Protein 7OHI (pdb70)

Nearest PDB structures (foldseek):
  7ohi-assembly1_A  TM=1.004E+00  e=4.192E-51  Mus musculus
  2vj0-assembly1_A  TM=9.657E-01  e=7.393E-45  Mus musculus
  1ky7-assembly1_A  TM=9.571E-01  e=2.622E-43  Mus musculus
  3mnm-assembly3_C  TM=8.594E-01  e=1.254E-06  Saccharomyces cerevisiae
  5cn1-assembly4_D  TM=7.741E-01  e=4.120E-06  Saccharomyces cerevisiae S288C

B-factor: mean 33.38, std 14.72, range [15.17, 141.23]

Structure (mmCIF, N/CA/C/O backbone):
data_7OHI
#
_entry.id   7OHI
#
_cell.length_a   61.168
_cell.length_b   145.487
_cell.length_c   88.808
_cell.angle_alpha   90.000
_cell.angle_beta   90.000
_cell.angle_gamma   90.000
#
_symmetry.space_group_name_H-M   'C 2 2 21'
#
loop_
_entity.id
_entity.type
_entity.pdbx_description
1 polymer 'AP-2 complex subunit alpha-2'
2 polymer 'F-BAR domain only protein 1'
3 non-polymer 'SULFATE ION'
4 non-polymer '2-(N-MORPHOLINO)-ETHANESULFONIC ACID'
5 water water
#
loop_
_atom_site.group_PDB
_atom_site.id
_atom_site.type_symbol
_atom_site.label_atom_id
_atom_site.label_alt_id
_atom_site.label_comp_id
_atom_site.label_asym_id
_atom_site.label_entity_id
_atom_site.label_seq_id
_atom_site.pdbx_PDB_ins_code
_atom_site.Cartn_x
_atom_site.Cartn_y
_atom_site.Cartn_z
_atom_site.occupancy
_atom_site.B_iso_or_equiv
_atom_site.auth_seq_id
_atom_site.auth_comp_id
_atom_site.auth_asym_id
_atom_site.auth_atom_id
_atom_site.pdbx_PDB_model_num
ATOM 1 N N . GLY A 1 1 ? -8.60013 5.39669 9.85817 1.000 57.41601 689 GLY A N 1
ATOM 2 C CA . GLY A 1 1 ? -8.88891 4.68156 8.63425 1.000 48.90505 689 GLY A CA 1
ATOM 3 C C . GLY A 1 1 ? -10.36814 4.42633 8.42674 1.000 50.24634 689 GLY A C 1
ATOM 4 O O . GLY A 1 1 ? -10.78122 3.28645 8.23034 1.000 44.42649 689 GLY A O 1
ATOM 7 N N . SER A 1 2 ? -11.17687 5.48641 8.49521 1.000 38.67711 690 SER A N 1
ATOM 8 C CA . SER A 1 2 ? -12.57565 5.40170 8.08682 1.000 38.69478 690 SER A CA 1
ATOM 9 C C . SER A 1 2 ? -12.59691 5.00586 6.61488 1.000 34.84558 690 SER A C 1
ATOM 10 O O . SER A 1 2 ? -11.55143 5.05218 5.95349 1.000 32.51587 690 SER A O 1
ATOM 18 N N . PRO A 1 3 ? -13.74146 4.59763 6.07008 1.000 28.34452 691 PRO A N 1
ATOM 19 C CA . PRO A 1 3 ? -13.75491 4.06719 4.69759 1.000 27.12974 691 PRO A CA 1
ATOM 20 C C . PRO A 1 3 ? -13.14129 5.03959 3.69826 1.000 28.75899 691 PRO A C 1
ATOM 21 O O . PRO A 1 3 ? -13.44836 6.23286 3.69752 1.000 27.98267 691 PRO A O 1
ATOM 32 N N . GLY A 1 4 ? -12.27512 4.51246 2.83200 1.000 27.65440 692 GLY A N 1
ATOM 33 C CA . GLY A 1 4 ? -11.56925 5.32225 1.86235 1.000 25.66487 692 GLY A CA 1
ATOM 34 C C . GLY A 1 4 ? -10.20919 5.80980 2.30200 1.000 25.33146 692 GLY A C 1
ATOM 35 O O . GLY A 1 4 ? -9.50513 6.42988 1.49289 1.000 23.50884 692 GLY A O 1
ATOM 39 N N . ILE A 1 5 ? -9.82365 5.55373 3.54941 1.000 23.72892 693 ILE A N 1
ATOM 40 C CA . ILE A 1 5 ? -8.52510 5.91615 4.09458 1.000 23.16254 693 ILE A CA 1
ATOM 41 C C . ILE A 1 5 ? -7.84027 4.64419 4.57517 1.000 24.33863 693 ILE A C 1
ATOM 42 O O . ILE A 1 5 ? -8.44950 3.83879 5.29515 1.000 26.55687 693 ILE A O 1
ATOM 58 N N . LEU A 1 6 ? -6.58134 4.46234 4.18122 1.000 21.41975 694 LEU A N 1
ATOM 59 C CA . LEU A 1 6 ? -5.76828 3.35230 4.65117 1.000 21.15145 694 LEU A CA 1
ATOM 60 C C . LEU A 1 6 ? -4.39427 3.86154 5.05871 1.000 21.73173 694 LEU A C 1
ATOM 61 O O . LEU A 1 6 ? -3.92624 4.89026 4.56341 1.000 22.30028 694 LEU A O 1
ATOM 77 N N . ALA A 1 7 ? -3.75215 3.13795 5.94638 1.000 19.85591 695 ALA A N 1
ATOM 78 C CA . ALA A 1 7 ? -2.34356 3.35707 6.21452 1.000 21.87109 695 ALA A CA 1
ATOM 79 C C . ALA A 1 7 ? -1.51220 2.55683 5.23159 1.000 23.54402 695 ALA A C 1
ATOM 80 O O . ALA A 1 7 ? -2.00061 1.57715 4.64683 1.000 22.05662 695 ALA A O 1
ATOM 87 N N . PRO A 1 8 ? -0.24802 2.93531 5.02811 1.000 22.58143 696 PRO A N 1
ATOM 88 C CA . PRO A 1 8 ? 0.65377 2.08090 4.24843 1.000 21.22333 696 PRO A CA 1
ATOM 89 C C . PRO A 1 8 ? 0.65738 0.67137 4.82184 1.000 21.81350 696 PRO A C 1
ATOM 90 O O . PRO A 1 8 ? 0.52225 0.47485 6.03339 1.000 21.92991 696 PRO A O 1
ATOM 101 N N . LEU A 1 9 ? 0.80795 -0.31373 3.93988 1.000 24.31874 697 LEU A N 1
ATOM 102 C CA . LEU A 1 9 ? 0.74987 -1.69681 4.39369 1.000 24.85317 697 LEU A CA 1
ATOM 103 C C . LEU A 1 9 ? 1.89748 -2.00392 5.34589 1.000 24.18636 697 LEU A C 1
ATOM 104 O O . LEU A 1 9 ? 3.05266 -1.64586 5.09672 1.000 28.23947 697 LEU A O 1
ATOM 120 N N . ALA A 1 10 ? 1.58293 -2.71045 6.42259 1.000 24.33425 698 ALA A N 1
ATOM 121 C CA . ALA A 1 10 ? 2.61687 -3.14861 7.34312 1.000 27.72029 698 ALA A CA 1
ATOM 122 C C . ALA A 1 10 ? 3.53404 -4.14957 6.64728 1.000 28.99276 698 ALA A C 1
ATOM 123 O O . ALA A 1 10 ? 3.10036 -4.86962 5.74798 1.000 27.80040 698 ALA A O 1
ATOM 130 N N . PRO A 1 11 ? 4.81028 -4.20637 7.03607 1.000 29.82036 699 PRO A N 1
ATOM 131 C CA . PRO A 1 11 ? 5.67345 -5.28572 6.53369 1.000 34.96093 699 PRO A CA 1
ATOM 132 C C . PRO A 1 11 ? 5.09864 -6.64259 6.91858 1.000 31.12146 699 PRO A C 1
ATOM 133 O O . PRO A 1 11 ? 4.42731 -6.79248 7.94253 1.000 30.31901 699 PRO A O 1
ATOM 144 N N . GLY A 1 12 ? 5.36685 -7.63364 6.07978 1.000 33.24672 700 GLY A N 1
ATOM 145 C CA . GLY A 1 12 ? 4.83895 -8.96299 6.31062 1.000 33.51754 700 GLY A CA 1
ATOM 146 C C . GLY A 1 12 ? 5.12646 -9.50183 7.69629 1.000 40.04005 700 GLY A C 1
ATOM 147 O O . GLY A 1 12 ? 6.27288 -9.47526 8.15253 1.000 40.26231 700 GLY A O 1
ATOM 151 N N . SER A 1 13 ? 4.08629 -9.97103 8.38129 1.00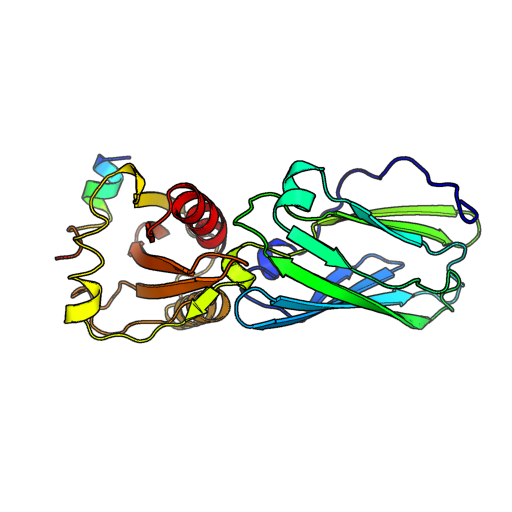0 33.68806 701 SER A N 1
ATOM 152 C CA . SER A 1 13 ? 4.24694 -10.69083 9.63356 1.000 43.32314 701 SER A CA 1
ATOM 153 C C . SER A 1 13 ? 4.55260 -12.15860 9.35394 1.000 35.91485 701 SER A C 1
ATOM 154 O O . SER A 1 13 ? 4.24233 -12.68416 8.28772 1.000 35.08480 701 SER A O 1
ATOM 162 N N . GLU A 1 14 ? 5.17608 -12.82260 10.32704 1.000 38.67664 702 GLU A N 1
ATOM 163 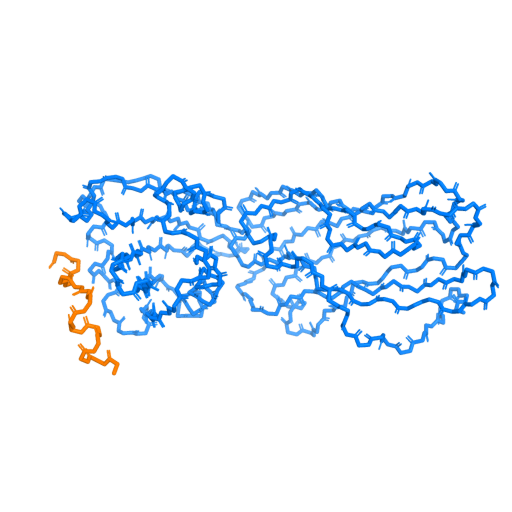C CA . GLU A 1 14 ? 5.38022 -14.26607 10.21661 1.000 47.12216 702 GLU A CA 1
ATOM 164 C C . GLU A 1 14 ? 4.02080 -14.95824 10.27581 1.000 39.70869 702 GLU A C 1
ATOM 165 O O . GLU A 1 14 ? 3.17602 -14.62392 11.11215 1.000 37.41379 702 GLU A O 1
ATOM 177 N N . ASP A 1 15 ? 3.80689 -15.92192 9.38323 1.000 37.84746 703 ASP A N 1
ATOM 178 C CA . ASP A 1 15 ? 2.53585 -16.62328 9.29241 1.000 35.79836 703 ASP A CA 1
ATOM 179 C C . ASP A 1 15 ? 2.79966 -18.06573 8.88675 1.000 39.64954 703 ASP A C 1
ATOM 180 O O . ASP A 1 15 ? 3.94498 -18.50561 8.76479 1.000 36.14696 703 ASP A O 1
ATOM 189 N N . ASN A 1 16 ? 1.71669 -18.80562 8.67783 1.000 32.60767 704 ASN A N 1
ATOM 190 C CA . ASN A 1 16 ? 1.78211 -20.23234 8.39088 1.000 27.20857 704 ASN A CA 1
ATOM 191 C C . ASN A 1 16 ? 1.60307 -20.54480 6.90721 1.000 26.45851 704 ASN A C 1
ATOM 192 O O . ASN A 1 16 ? 1.09451 -21.61167 6.55654 1.000 24.96337 704 ASN A O 1
ATOM 203 N N . PHE A 1 17 ? 2.04921 -19.64292 6.02724 1.000 28.87331 705 PHE A N 1
ATOM 204 C CA . PHE A 1 17 ? 1.84990 -19.82070 4.58954 1.000 24.36184 705 PHE A CA 1
ATOM 205 C C . PHE A 1 17 ? 2.28499 -21.19660 4.10443 1.000 24.86176 705 PHE A C 1
ATOM 206 O O . PHE A 1 17 ? 1.52953 -21.87860 3.40431 1.000 22.36814 705 PHE A O 1
ATOM 223 N N . ALA A 1 18 ? 3.51717 -21.61027 4.43735 1.000 26.37079 706 ALA A N 1
ATOM 224 C CA . ALA A 1 18 ? 4.04799 -22.86675 3.90901 1.000 30.19528 706 ALA A CA 1
ATOM 225 C C . ALA A 1 18 ? 3.24669 -24.06696 4.39064 1.000 24.38934 706 ALA A C 1
ATOM 226 O O . ALA A 1 18 ? 3.19203 -25.09872 3.70551 1.000 27.39571 706 ALA A O 1
ATOM 233 N N . ARG A 1 19 ? 2.61581 -23.96033 5.55950 1.000 24.03689 707 ARG A N 1
ATOM 234 C CA . ARG A 1 19 ? 1.79535 -25.06053 6.03910 1.000 24.39819 707 ARG A CA 1
ATOM 235 C C . ARG A 1 19 ? 0.53706 -25.26169 5.21996 1.000 23.69474 707 ARG A C 1
ATOM 236 O O . ARG A 1 19 ? -0.08171 -26.32638 5.32547 1.000 28.45626 707 ARG A O 1
ATOM 257 N N . PHE A 1 20 ? 0.15930 -24.28340 4.39691 1.000 18.36155 708 PHE A N 1
ATOM 258 C CA . PHE A 1 20 ? -1.07315 -24.32006 3.62596 1.000 18.30392 708 PHE A CA 1
ATOM 259 C C . PHE A 1 20 ? -0.83076 -24.60991 2.15340 1.000 22.70869 708 PHE A C 1
ATOM 260 O O . PHE A 1 20 ? -1.73373 -24.41054 1.33392 1.000 25.86301 708 PHE A O 1
ATOM 277 N N . VAL A 1 21 ? 0.36812 -25.06009 1.79685 1.000 19.05445 709 VAL A N 1
ATOM 278 C CA . VAL A 1 21 ? 0.61964 -25.47017 0.42280 1.000 19.91605 709 VAL A CA 1
ATOM 279 C C . VAL A 1 21 ? -0.00445 -26.82969 0.15596 1.000 20.43241 709 VAL A C 1
ATOM 280 O O . VAL A 1 21 ? -0.58104 -27.05072 -0.91051 1.000 20.69568 709 VAL A O 1
ATOM 293 N N . CYS A 1 22 ? 0.05174 -27.73733 1.13102 1.000 21.17133 710 CYS A N 1
ATOM 294 C CA . CYS A 1 22 ? -0.45933 -29.09596 0.97612 1.000 19.81623 710 CYS A CA 1
ATOM 295 C C . CYS A 1 22 ? -1.67460 -29.36019 1.85295 1.000 22.37097 710 CYS A C 1
ATOM 296 O O . CYS A 1 22 ? -2.11305 -30.51786 1.95532 1.000 23.46299 710 CYS A O 1
ATOM 304 N N . LYS A 1 23 ? -2.23488 -28.31528 2.46540 1.000 19.56434 711 LYS A N 1
ATOM 305 C CA . LYS A 1 23 ? -3.43167 -28.38436 3.28934 1.000 24.04313 711 LYS A CA 1
ATOM 306 C C . LYS A 1 23 ? -4.22511 -27.10936 3.04994 1.000 29.65940 711 LYS A C 1
ATOM 307 O O . LYS A 1 23 ? -3.66904 -26.06929 2.67692 1.000 27.51466 711 LYS A O 1
ATOM 326 N N . ASN A 1 24 ? -5.54412 -27.19692 3.21548 1.000 23.27234 712 ASN A N 1
ATOM 327 C CA . ASN A 1 24 ? -6.39544 -26.05651 2.91575 1.000 28.70818 712 ASN A CA 1
ATOM 328 C C . ASN A 1 24 ? -7.09601 -25.44493 4.12008 1.000 26.31678 712 ASN A C 1
ATOM 329 O O . ASN A 1 24 ? -7.44214 -24.25955 4.06537 1.000 25.05579 712 ASN A O 1
ATOM 340 N N . ASN A 1 25 ? -7.29256 -26.18598 5.20644 1.000 21.46363 713 ASN A N 1
ATOM 341 C CA . ASN A 1 25 ? -8.12144 -25.70844 6.30787 1.000 21.19013 713 ASN A CA 1
ATOM 342 C C . ASN A 1 25 ? -7.28546 -25.59912 7.57666 1.000 25.55919 713 ASN A C 1
ATOM 343 O O . ASN A 1 25 ? -6.68515 -26.58354 8.01649 1.000 26.03946 713 ASN A O 1
ATOM 354 N N . GLY A 1 26 ? -7.26411 -24.41994 8.17771 1.000 22.24077 714 GLY A N 1
ATOM 355 C CA . GLY A 1 26 ? -6.53709 -24.23772 9.41653 1.000 25.45612 714 GLY A CA 1
ATOM 356 C C . GLY A 1 26 ? -6.31090 -22.76674 9.70940 1.000 24.29210 714 GLY A C 1
ATOM 357 O O . GLY A 1 26 ? -6.88379 -21.88984 9.06224 1.000 24.76607 714 GLY A O 1
ATOM 361 N N . VAL A 1 27 ? -5.43968 -22.51940 10.68556 1.000 22.78544 715 VAL A N 1
ATOM 362 C CA . VAL A 1 27 ? -5.15188 -21.16420 11.14457 1.000 23.12414 715 VAL A CA 1
ATOM 363 C C . VAL A 1 27 ? -3.94628 -20.61572 10.38979 1.000 21.79085 715 VAL A C 1
ATOM 364 O O . VAL A 1 27 ? -2.84293 -21.17405 10.46144 1.000 22.94512 715 VAL A O 1
ATOM 377 N N . LEU A 1 28 ? -4.15278 -19.49299 9.69461 1.000 21.24750 716 LEU A N 1
ATOM 378 C CA . LEU A 1 28 ? -3.07741 -18.84771 8.95420 1.000 22.62593 716 LEU A CA 1
ATOM 379 C C . LEU A 1 28 ? -2.22870 -17.94923 9.84266 1.000 23.61508 716 LEU A C 1
ATOM 380 O O . LEU A 1 28 ? -1.00711 -17.86938 9.66346 1.000 22.63529 716 LEU A O 1
ATOM 396 N N . PHE A 1 29 ? -2.85597 -17.25891 10.79021 1.000 23.73682 717 PHE A N 1
ATOM 397 C CA . PHE A 1 29 ? -2.16363 -16.26572 11.59893 1.000 24.13620 717 PHE A CA 1
ATOM 398 C C . PHE A 1 29 ? -2.91100 -16.11270 12.91184 1.000 23.35444 717 PHE A C 1
ATOM 399 O O . PHE A 1 29 ? -4.14240 -16.16610 12.94503 1.000 24.07915 717 PHE A O 1
ATOM 416 N N . GLU A 1 30 ? -2.16183 -15.91882 13.99170 1.000 24.44757 718 GLU A N 1
ATOM 417 C CA . GLU A 1 30 ? -2.78221 -15.64371 15.27902 1.000 29.11062 718 GLU A CA 1
ATOM 418 C C . GLU A 1 30 ? -1.81118 -14.85355 16.14195 1.000 25.41791 718 GLU A C 1
ATOM 419 O O . GLU A 1 30 ? -0.62523 -15.18678 16.21869 1.000 27.07880 718 GLU A O 1
ATOM 431 N N . ASN A 1 31 ? -2.30610 -13.77448 16.73720 1.000 26.54516 719 ASN A N 1
ATOM 432 C CA . ASN A 1 31 ? -1.57674 -13.05702 17.77771 1.000 25.81980 719 ASN A CA 1
ATOM 433 C C . ASN A 1 31 ? -2.51605 -12.92953 18.97779 1.000 25.70467 719 ASN A C 1
ATOM 434 O O . ASN A 1 31 ? -3.53358 -13.62718 19.09801 1.000 27.74985 719 ASN A O 1
ATOM 445 N N . GLN A 1 32 ? -2.18942 -12.01270 19.89129 1.000 31.44911 720 GLN A N 1
ATOM 446 C CA . GLN A 1 32 ? -2.97889 -11.88455 21.11141 1.000 33.82050 720 GLN A CA 1
ATOM 447 C C . GLN A 1 32 ? -4.37733 -11.34764 20.84523 1.000 30.64567 720 GLN A C 1
ATOM 448 O O . GLN A 1 32 ? -5.27954 -11.56701 21.66409 1.000 32.05216 720 GLN A O 1
ATOM 462 N N . LEU A 1 33 ? -4.58540 -10.66801 19.71767 1.000 26.73784 721 LEU A N 1
ATOM 463 C CA . LEU A 1 33 ? -5.84621 -9.99705 19.44298 1.000 28.09354 721 LEU A CA 1
ATOM 464 C C . LEU A 1 33 ? -6.71386 -10.73651 18.43710 1.000 27.81509 721 LEU A C 1
ATOM 465 O O . LEU A 1 33 ? -7.94054 -10.74508 18.57467 1.000 26.89105 721 LEU A O 1
ATOM 481 N N . LEU A 1 34 ? -6.10637 -11.34791 17.42236 1.000 28.20512 722 LEU A N 1
ATOM 482 C CA . LEU A 1 34 ? -6.82734 -11.74918 16.22350 1.000 26.50312 722 LEU A CA 1
ATOM 483 C C . LEU A 1 34 ? -6.38975 -13.13131 15.77658 1.000 23.34060 722 LEU A C 1
ATOM 484 O O . LEU A 1 34 ? -5.19842 -13.45117 15.79407 1.000 24.52370 722 LEU A O 1
ATOM 500 N N . GLN A 1 35 ? -7.35472 -13.94439 15.38364 1.000 23.75494 723 GLN A N 1
ATOM 501 C CA . GLN A 1 35 ? -7.08195 -15.20546 14.70754 1.000 23.42039 723 GLN A CA 1
ATOM 502 C C . GLN A 1 35 ? -7.61778 -15.13199 13.28305 1.000 25.38612 723 GLN A C 1
ATOM 503 O O . GLN A 1 35 ? -8.77384 -14.74523 13.06856 1.000 25.29489 723 GLN A O 1
ATOM 517 N N . ILE A 1 36 ? -6.77881 -15.50018 12.31337 1.000 22.87295 724 ILE A N 1
ATOM 518 C CA . ILE A 1 36 ? -7.18958 -15.57532 10.91773 1.000 24.10147 724 ILE A CA 1
ATOM 519 C C . ILE A 1 36 ? -7.19891 -17.04291 10.51582 1.000 19.22818 724 ILE A C 1
ATOM 520 O O . ILE A 1 36 ? -6.13814 -17.68178 10.43474 1.000 22.93212 724 ILE A O 1
ATOM 536 N N . GLY A 1 37 ? -8.39518 -17.57809 10.29201 1.000 20.41175 725 GLY A N 1
ATOM 537 C CA . GLY A 1 37 ? -8.55660 -18.94493 9.83841 1.000 24.39899 725 GLY A CA 1
ATOM 538 C C . GLY A 1 37 ? -8.92047 -19.00703 8.37414 1.000 20.66152 725 GLY A C 1
ATOM 539 O O . GLY A 1 37 ? -9.48346 -18.05531 7.80987 1.000 21.32220 725 GLY A O 1
ATOM 543 N N . LEU A 1 38 ? -8.61578 -20.14322 7.74629 1.000 20.07058 726 LEU A N 1
ATOM 544 C CA . LEU A 1 38 ? -8.87188 -20.34261 6.33406 1.000 19.35239 726 LEU A CA 1
ATOM 545 C C . LEU A 1 38 ? -9.56675 -21.67837 6.12333 1.000 20.59170 726 LEU A C 1
ATOM 546 O O . LEU A 1 38 ? -9.26673 -22.65747 6.81334 1.000 20.24327 726 LEU A O 1
ATOM 562 N N . LYS A 1 39 ? -10.47009 -21.71539 5.15040 1.000 18.92623 727 LYS A N 1
ATOM 563 C CA . LYS A 1 39 ? -11.03712 -22.94860 4.61655 1.000 20.42799 727 LYS A CA 1
ATOM 564 C C . LYS A 1 39 ? -11.17059 -22.74996 3.11649 1.000 22.47752 727 LYS A C 1
ATOM 565 O O . LYS A 1 39 ? -11.67451 -21.71565 2.67163 1.000 22.85580 727 LYS A O 1
ATOM 584 N N . SER A 1 40 ? -10.71370 -23.71389 2.32552 1.000 19.83879 728 SER A N 1
ATOM 585 C CA . SER A 1 40 ? -10.84838 -23.52692 0.89210 1.000 19.03718 728 SER A CA 1
ATOM 586 C C . SER A 1 40 ? -11.05247 -24.85780 0.18358 1.000 18.17157 728 SER A C 1
ATOM 587 O O . SER A 1 40 ? -10.66568 -25.91853 0.66720 1.000 19.87607 728 SER A O 1
ATOM 595 N N . GLU A 1 41 ? -11.65708 -24.76231 -0.99655 1.000 19.54887 729 GLU A N 1
ATOM 596 C CA . GLU A 1 41 ? -11.77490 -25.87037 -1.92915 1.000 18.25110 729 GLU A CA 1
ATOM 597 C C . GLU A 1 41 ? -11.45437 -25.36546 -3.33205 1.000 17.29772 729 GLU A C 1
ATOM 598 O O . GLU A 1 41 ? -11.70147 -24.20062 -3.66176 1.000 18.99984 729 GLU A O 1
ATOM 610 N N . PHE A 1 42 ? -10.92175 -26.26715 -4.15762 1.000 18.91803 730 PHE A N 1
ATOM 611 C CA . PHE A 1 42 ? -10.54812 -25.94018 -5.52268 1.000 18.52144 730 PHE A CA 1
ATOM 612 C C . PHE A 1 42 ? -10.97245 -27.06715 -6.44714 1.000 18.94553 730 PHE A C 1
ATOM 613 O O . PHE A 1 42 ? -10.95719 -28.23963 -6.06167 1.000 21.96023 730 PHE A O 1
ATOM 630 N N . ARG A 1 43 ? -11.34968 -26.69872 -7.66821 1.000 19.70941 731 ARG A N 1
ATOM 631 C CA . ARG A 1 43 ? -11.66752 -27.68572 -8.69686 1.000 23.55689 731 ARG A CA 1
ATOM 632 C C . ARG A 1 43 ? -11.22212 -27.12460 -10.03618 1.000 19.19139 731 ARG A C 1
ATOM 633 O O . ARG A 1 43 ? -11.68251 -26.06437 -10.45396 1.000 20.18670 731 ARG A O 1
ATOM 654 N N . GLN A 1 44 ? -10.35254 -27.85465 -10.72580 1.000 20.08733 732 GLN A N 1
ATOM 655 C CA . GLN A 1 44 ? -9.74010 -27.38825 -11.99801 1.000 21.13509 732 GLN A CA 1
ATOM 656 C C . GLN A 1 44 ? -9.19842 -25.98285 -11.73722 1.000 19.50363 732 GLN A C 1
ATOM 657 O O . GLN A 1 44 ? -8.40037 -25.81552 -10.79738 1.000 17.37611 732 GLN A O 1
ATOM 671 N N . ASN A 1 45 ? -9.55484 -24.97336 -12.52883 1.000 18.71463 733 ASN A N 1
ATOM 672 C CA . ASN A 1 45 ? -8.95135 -23.65688 -12.41432 1.000 17.03403 733 ASN A CA 1
ATOM 673 C C . ASN A 1 45 ? -9.72196 -22.70712 -11.51294 1.000 18.78265 733 ASN A C 1
ATOM 674 O O . ASN A 1 45 ? -9.43685 -21.50339 -11.53240 1.000 19.05835 733 ASN A O 1
ATOM 685 N N . LEU A 1 46 ? -10.65462 -23.21088 -10.70462 1.000 16.87869 734 LEU A N 1
ATOM 686 C CA . LEU A 1 46 ? -11.46019 -22.36918 -9.83302 1.000 18.81923 734 LEU A CA 1
ATOM 687 C C . LEU A 1 46 ? -11.27817 -22.75630 -8.37357 1.000 16.01370 734 LEU A C 1
ATOM 688 O O . LEU A 1 46 ? -10.94717 -23.89480 -8.05195 1.000 19.25661 734 LEU A O 1
ATOM 704 N N . GLY A 1 47 ? -11.49859 -21.78550 -7.48596 1.000 17.79688 735 GLY A N 1
ATOM 705 C CA . GLY A 1 47 ? -11.47663 -22.07507 -6.06479 1.000 19.86928 735 GLY A CA 1
ATOM 706 C C . GLY A 1 47 ? -12.39789 -21.14204 -5.30746 1.000 17.43759 735 GLY A C 1
ATOM 707 O O . GLY A 1 47 ? -12.85295 -20.10694 -5.81978 1.000 18.88081 735 GLY A O 1
ATOM 711 N N . ARG A 1 48 ? -12.67733 -21.52725 -4.06945 1.000 18.07440 736 ARG A N 1
ATOM 712 C CA . ARG A 1 48 ? -13.41764 -20.65927 -3.16489 1.000 19.04275 736 ARG A CA 1
ATOM 713 C C . ARG A 1 48 ? -12.78868 -20.76473 -1.78574 1.000 17.06768 736 ARG A C 1
ATOM 714 O O . ARG A 1 48 ? -12.67774 -21.86721 -1.22994 1.000 18.97847 736 ARG A O 1
ATOM 735 N N . MET A 1 49 ? -12.36433 -19.62329 -1.24185 1.000 17.30725 737 MET A N 1
ATOM 736 C CA . MET A 1 49 ? -11.66977 -19.58377 0.03451 1.000 21.21824 737 MET A CA 1
ATOM 737 C C . MET A 1 49 ? -12.49709 -18.74113 0.99192 1.000 19.67118 737 MET A C 1
ATOM 738 O O . MET A 1 49 ? -12.98855 -17.66787 0.62187 1.000 21.52647 737 MET A O 1
ATOM 752 N N . PHE A 1 50 ? -12.67572 -19.24856 2.20617 1.000 19.55184 738 PHE A N 1
ATOM 753 C CA . PHE A 1 50 ? -13.33562 -18.52255 3.28146 1.000 20.23450 738 PHE A CA 1
ATOM 754 C C . PHE A 1 50 ? -12.28441 -18.11136 4.29767 1.000 19.48698 738 PHE A C 1
ATOM 755 O O . PHE A 1 50 ? -11.48000 -18.94145 4.73728 1.000 19.76855 738 PHE A O 1
ATOM 772 N N . ILE A 1 51 ? -12.26995 -16.81703 4.63699 1.000 21.56949 739 ILE A N 1
ATOM 773 C CA . ILE A 1 51 ? -11.35855 -16.26163 5.62641 1.000 21.00194 739 ILE A CA 1
ATOM 774 C C . ILE A 1 51 ? -12.18318 -15.92853 6.85824 1.000 19.77636 739 ILE A C 1
ATOM 775 O O . ILE A 1 51 ? -13.21060 -15.24985 6.75669 1.000 23.39403 739 ILE A O 1
ATOM 791 N N . PHE A 1 52 ? -11.73502 -16.39891 8.01067 1.000 21.83425 740 PHE A N 1
ATOM 792 C CA . PHE A 1 52 ? -12.43580 -16.19744 9.27292 1.000 23.85833 740 PHE A CA 1
ATOM 793 C C . PHE A 1 52 ? -11.59445 -15.30231 10.17279 1.000 21.86686 740 PHE A C 1
ATOM 794 O O . PHE A 1 52 ? -10.45075 -15.64420 10.50192 1.000 23.70231 740 PHE A O 1
ATOM 811 N N . TYR A 1 53 ? -12.16586 -14.16421 10.58421 1.000 23.05833 741 TYR A N 1
ATOM 812 C CA . TYR A 1 53 ? -11.49101 -13.20640 11.45274 1.000 20.52341 741 TYR A CA 1
ATOM 813 C C . TYR A 1 53 ? -12.09764 -13.31428 12.84641 1.000 24.89155 741 TYR A C 1
ATOM 814 O O . TYR A 1 53 ? -13.27505 -12.99508 13.04489 1.000 26.66434 741 TYR A O 1
ATOM 832 N N . GLY A 1 54 ? -11.28504 -13.74378 13.80200 1.000 23.99624 742 GLY A N 1
ATOM 833 C CA . GLY A 1 54 ? -11.75319 -13.95348 15.16069 1.000 27.23270 742 GLY A CA 1
ATOM 834 C C . GLY A 1 54 ? -11.16649 -12.96442 16.14067 1.000 24.64391 742 GLY A C 1
ATOM 835 O O . GLY A 1 54 ? -9.94423 -12.83594 16.25812 1.000 27.61295 742 GLY A O 1
ATOM 839 N N . ASN A 1 55 ? -12.03305 -12.24384 16.84417 1.000 30.45410 743 ASN A N 1
ATOM 840 C CA . ASN A 1 55 ? -11.62429 -11.27120 17.85286 1.000 27.73109 743 ASN A CA 1
ATOM 841 C C . ASN A 1 55 ? -11.47428 -12.00746 19.18100 1.000 32.15262 743 ASN A C 1
ATOM 842 O O . ASN A 1 55 ? -12.46276 -12.46232 19.76182 1.000 32.31547 743 ASN A O 1
ATOM 853 N N . LYS A 1 56 ? -10.23641 -12.13593 19.65151 1.000 28.42263 744 LYS A N 1
ATOM 854 C CA . LYS A 1 56 ? -9.93972 -12.88112 20.86942 1.000 29.06648 744 LYS A CA 1
ATOM 855 C C . LYS A 1 56 ? -10.07159 -12.03483 22.12920 1.000 32.95936 744 LYS A C 1
ATOM 856 O O . LYS A 1 56 ? -9.76006 -12.52429 23.22480 1.000 36.67299 744 LYS A O 1
ATOM 875 N N . THR A 1 57 ? -10.51023 -10.79184 22.00356 1.000 35.25665 745 THR A N 1
ATOM 876 C CA . THR A 1 57 ? -10.57429 -9.85084 23.11100 1.000 37.54784 745 THR A CA 1
ATOM 877 C C . THR A 1 57 ? -12.02815 -9.57840 23.48310 1.000 41.92657 745 THR A C 1
ATOM 878 O O . THR A 1 57 ? -12.96760 -10.06567 22.85097 1.000 34.47274 745 THR A O 1
ATOM 889 N N . SER A 1 58 ? -12.20904 -8.78805 24.53699 1.000 46.67791 746 SER A N 1
ATOM 890 C CA . SER A 1 58 ? -13.53038 -8.32513 24.93367 1.000 39.23695 746 SER A CA 1
ATOM 891 C C . SER A 1 58 ? -13.85973 -6.95108 24.36749 1.000 44.45174 746 SER A C 1
ATOM 892 O O . SER A 1 58 ? -14.93478 -6.41687 24.65829 1.000 46.61508 746 SER A O 1
ATOM 900 N N . THR A 1 59 ? -12.96862 -6.37551 23.56566 1.000 37.17512 747 THR A N 1
ATOM 901 C CA . THR A 1 59 ? -13.15556 -5.05714 22.98480 1.000 31.73539 747 THR A CA 1
ATOM 902 C C . THR A 1 59 ? -13.42755 -5.17781 21.49413 1.000 36.34247 747 THR A C 1
ATOM 903 O O . THR A 1 59 ? -12.85797 -6.03997 20.81944 1.000 35.67127 747 THR A O 1
ATOM 914 N N . GLN A 1 60 ? -14.28969 -4.30177 20.98812 1.000 33.90952 748 GLN A N 1
ATOM 915 C CA . GLN A 1 60 ? -14.62140 -4.30451 19.57268 1.000 38.29187 748 GLN A CA 1
ATOM 916 C C . GLN A 1 60 ? -13.42307 -3.87980 18.73387 1.000 36.23248 748 GLN A C 1
ATOM 917 O O . GLN A 1 60 ? -12.60939 -3.04539 19.14423 1.000 32.38632 748 GLN A O 1
ATOM 931 N N . PHE A 1 61 ? -13.32358 -4.46473 17.54005 1.000 29.20076 749 PHE A N 1
ATOM 932 C CA . PHE A 1 61 ? -12.45039 -3.94689 16.50098 1.000 30.21314 749 PHE A CA 1
ATOM 933 C C . PHE A 1 61 ? -13.27574 -2.98294 15.66171 1.000 25.73379 749 PHE A C 1
ATOM 934 O O . PHE A 1 61 ? -14.37953 -3.32413 15.22455 1.000 3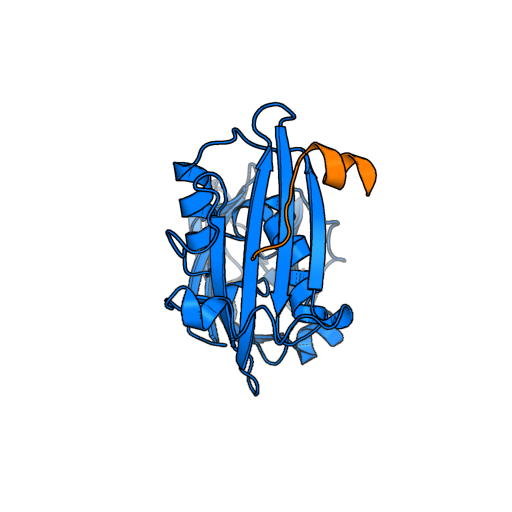1.06315 749 PHE A O 1
ATOM 951 N N . LEU A 1 62 ? -12.74988 -1.78890 15.43087 1.000 26.89536 750 LEU A N 1
ATOM 952 C CA . LEU A 1 62 ? -13.45778 -0.77715 14.66596 1.000 28.68413 750 LEU A CA 1
ATOM 953 C C . LEU A 1 62 ? -12.70747 -0.47489 13.37891 1.000 25.32732 750 LEU A C 1
ATOM 954 O O . LEU A 1 62 ? -11.48466 -0.61224 13.30424 1.000 27.61276 750 LEU A O 1
ATOM 970 N N . ASN A 1 63 ? -13.45933 -0.05548 12.36914 1.000 25.15377 751 ASN A N 1
ATOM 971 C CA . ASN A 1 63 ? -12.89788 0.25921 11.05753 1.000 28.50522 751 ASN A CA 1
ATOM 972 C C . ASN A 1 63 ? -12.16674 -0.94422 10.47480 1.000 25.06901 751 ASN A C 1
ATOM 973 O O . ASN A 1 63 ? -11.14711 -0.79041 9.79854 1.000 25.58650 751 ASN A O 1
ATOM 984 N N . PHE A 1 64 ? -12.67503 -2.14035 10.76916 1.000 27.83138 752 PHE A N 1
ATOM 985 C CA . PHE A 1 64 ? -12.01388 -3.38009 10.37883 1.000 27.51018 752 PHE A CA 1
ATOM 986 C C . PHE A 1 64 ? -12.05165 -3.51019 8.86230 1.000 23.52122 752 PHE A C 1
ATOM 987 O O . PHE A 1 64 ? -13.12576 -3.66930 8.27107 1.000 25.25878 752 PHE A O 1
ATOM 1004 N N . THR A 1 65 ? -10.87656 -3.44724 8.24018 1.000 23.53282 753 THR A N 1
ATOM 1005 C CA . THR A 1 65 ? -10.75308 -3.34979 6.78699 1.000 23.09115 753 THR A CA 1
ATOM 1006 C C . THR A 1 65 ? -9.74406 -4.36835 6.27182 1.000 22.48687 753 THR A C 1
ATOM 1007 O O . THR A 1 65 ? -8.52326 -4.15489 6.38799 1.000 22.58102 753 THR A O 1
ATOM 1018 N N . PRO A 1 66 ? -10.21326 -5.49456 5.70520 1.000 22.44415 754 PRO A N 1
ATOM 1019 C CA . PRO A 1 66 ? -9.29847 -6.42401 5.02458 1.000 23.50259 754 PRO A CA 1
ATOM 1020 C C . PRO A 1 66 ? -9.16767 -6.07489 3.55351 1.000 20.42719 754 PRO A C 1
ATOM 1021 O O . PRO A 1 66 ? -10.17115 -5.80445 2.88043 1.000 21.92762 754 PRO A O 1
ATOM 1032 N N . THR A 1 67 ? -7.93775 -6.03266 3.04826 1.000 19.82325 755 THR A N 1
ATOM 1033 C CA . THR A 1 67 ? -7.67420 -5.75822 1.64265 1.000 21.29573 755 THR A CA 1
ATOM 1034 C C . THR A 1 67 ? -6.76585 -6.84099 1.08938 1.000 20.03868 755 THR A C 1
ATOM 1035 O O . THR A 1 67 ? -5.75885 -7.19161 1.71416 1.000 20.92891 755 THR A O 1
ATOM 1046 N N . LEU A 1 68 ? -7.12492 -7.37556 -0.07298 1.000 20.09061 756 LEU A N 1
ATOM 1047 C CA . LEU A 1 68 ? -6.26584 -8.30664 -0.79059 1.000 21.44195 756 LEU A CA 1
ATOM 1048 C C . LEU A 1 68 ? -5.35808 -7.49018 -1.69531 1.000 20.13014 756 LEU A C 1
ATOM 1049 O O . LEU A 1 68 ? -5.84417 -6.63847 -2.43802 1.000 21.43640 756 LEU A O 1
ATOM 1065 N N . ILE A 1 69 ? -4.05379 -7.73985 -1.61909 1.000 19.77052 757 ILE A N 1
ATOM 1066 C CA . ILE A 1 69 ? -3.04309 -6.96626 -2.33029 1.000 21.01592 757 ILE A CA 1
ATOM 1067 C C . ILE A 1 69 ? -2.41205 -7.86017 -3.38297 1.000 21.56331 757 ILE A C 1
ATOM 1068 O O . ILE A 1 69 ? -1.80222 -8.88398 -3.04992 1.000 21.92527 757 ILE A O 1
ATOM 1084 N N . CYS A 1 70 ? -2.49536 -7.43014 -4.64410 1.000 19.69471 758 CYS A N 1
ATOM 1085 C CA . CYS A 1 70 ? -2.07800 -8.25270 -5.77259 1.000 22.42783 758 CYS A CA 1
ATOM 1086 C C . CYS A 1 70 ? -1.50596 -7.29027 -6.80448 1.000 20.83859 758 CYS A C 1
ATOM 1087 O O . CYS A 1 70 ? -2.22517 -6.40062 -7.25703 1.000 21.93203 758 CYS A O 1
ATOM 1095 N N . ALA A 1 71 ? -0.24238 -7.47619 -7.18681 1.000 23.63458 759 ALA A N 1
ATOM 1096 C CA . ALA A 1 71 ? 0.34086 -6.62044 -8.21486 1.000 27.55234 759 ALA A CA 1
ATOM 1097 C C . ALA A 1 71 ? -0.32893 -6.87650 -9.56551 1.000 27.79177 759 ALA A C 1
ATOM 1098 O O . ALA A 1 71 ? -1.01676 -7.88109 -9.77161 1.000 24.08989 759 ALA A O 1
ATOM 1105 N N . ASP A 1 72 ? -0.12213 -5.95002 -10.50781 1.000 25.40028 760 ASP A N 1
ATOM 1106 C CA . ASP A 1 72 ? -0.84031 -6.05215 -11.77204 1.000 27.31219 760 ASP A CA 1
ATOM 1107 C C . ASP A 1 72 ? -0.54563 -7.37113 -12.48249 1.000 25.50313 760 ASP A C 1
ATOM 1108 O O . ASP A 1 72 ? -1.45092 -7.98537 -13.05623 1.000 26.58540 760 ASP A O 1
ATOM 1117 N N . ASP A 1 73 ? 0.70900 -7.82020 -12.46028 1.000 25.89404 761 ASP A N 1
ATOM 1118 C CA . ASP A 1 73 ? 1.05045 -9.05365 -13.15912 1.000 31.20749 761 ASP A CA 1
ATOM 1119 C C . ASP A 1 73 ? 0.32690 -10.24336 -12.54098 1.000 27.76070 761 ASP A C 1
ATOM 1120 O O . ASP A 1 73 ? -0.15914 -11.12849 -13.25927 1.000 26.71671 761 ASP A O 1
ATOM 1129 N N . LEU A 1 74 ? 0.23621 -10.27954 -11.20500 1.000 24.58021 762 LEU A N 1
ATOM 1130 C CA . LEU A 1 74 ? -0.52705 -11.33838 -10.54558 1.000 19.65541 762 LEU A CA 1
ATOM 1131 C C . LEU A 1 74 ? -2.00810 -11.22949 -10.88043 1.000 20.97347 762 LEU A C 1
ATOM 1132 O O . LEU A 1 74 ? -2.66113 -12.24123 -11.16424 1.000 22.28374 762 LEU A O 1
ATOM 1148 N N . GLN A 1 75 ? -2.55341 -10.00164 -10.88409 1.000 20.93789 763 GLN A N 1
ATOM 1149 C CA . GLN A 1 75 ? -3.95796 -9.83609 -11.24713 1.000 23.03545 763 GLN A CA 1
ATOM 1150 C C . GLN A 1 75 ? -4.24255 -10.36785 -12.65033 1.000 24.26141 763 GLN A C 1
ATOM 1151 O O . GLN A 1 75 ? -5.33275 -10.89550 -12.90508 1.000 24.53299 763 GLN A O 1
ATOM 1165 N N . THR A 1 76 ? -3.28138 -10.23888 -13.57031 1.000 21.09193 764 THR A N 1
ATOM 1166 C CA . THR A 1 76 ? -3.47933 -10.74959 -14.92045 1.000 22.54148 764 THR A CA 1
ATOM 1167 C C . THR A 1 76 ? -3.60669 -12.26389 -14.93928 1.000 21.60377 764 THR A C 1
ATOM 1168 O O . THR A 1 76 ? -4.29128 -12.82199 -15.80741 1.000 24.25245 764 THR A O 1
ATOM 1179 N N . ASN A 1 77 ? -2.95183 -12.93837 -13.99922 1.000 18.26704 765 ASN A N 1
ATOM 1180 C CA . ASN A 1 77 ? -2.90557 -14.38635 -13.98828 1.000 17.97978 765 ASN A CA 1
ATOM 1181 C C . ASN A 1 77 ? -3.84751 -15.01904 -12.98249 1.000 16.41083 765 ASN A C 1
ATOM 1182 O O . ASN A 1 77 ? -4.15713 -16.20700 -13.11950 1.000 18.59722 765 ASN A O 1
ATOM 1193 N N . LEU A 1 78 ? -4.30363 -14.26537 -11.98628 1.000 17.87250 766 LEU A N 1
ATOM 1194 C CA . LEU A 1 78 ? -5.09831 -14.80381 -10.88446 1.000 19.27610 766 LEU A CA 1
ATOM 1195 C C . LEU A 1 78 ? -6.19625 -13.80256 -10.56891 1.000 20.47187 766 LEU A C 1
ATOM 1196 O O . LEU A 1 78 ? -5.90547 -12.68845 -10.11029 1.000 24.10097 766 LEU A O 1
ATOM 1212 N N . ASN A 1 79 ? -7.44184 -14.18197 -10.83667 1.000 18.92319 767 ASN A N 1
ATOM 1213 C CA . ASN A 1 79 ? -8.58169 -13.29689 -10.63191 1.000 22.12217 767 ASN A CA 1
ATOM 1214 C C . ASN A 1 79 ? -9.23328 -13.60414 -9.28922 1.000 20.14806 767 ASN A C 1
ATOM 1215 O O . ASN A 1 79 ? -9.69839 -14.72598 -9.05603 1.000 22.05950 767 ASN A O 1
ATOM 1226 N N . LEU A 1 80 ? -9.26626 -12.60536 -8.41603 1.000 19.29009 768 LEU A N 1
ATOM 1227 C CA . LE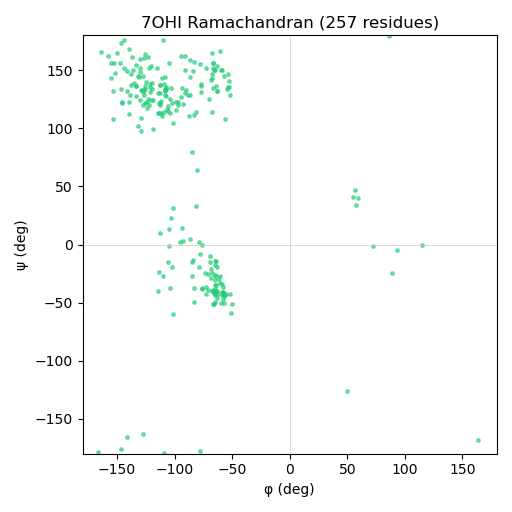U A 1 80 ? -9.90416 -12.70702 -7.11585 1.000 20.32734 768 LEU A CA 1
ATOM 1228 C C . LEU A 1 80 ? -11.11956 -11.79419 -7.07642 1.000 23.35607 768 LEU A C 1
ATOM 1229 O O . LEU A 1 80 ? -11.06560 -10.64814 -7.54178 1.000 23.62318 768 LEU A O 1
ATOM 1245 N N . GLN A 1 81 ? -12.20781 -12.30107 -6.50698 1.000 20.31415 769 GLN A N 1
ATOM 1246 C CA . GLN A 1 81 ? -13.41528 -11.51426 -6.29704 1.000 20.62877 769 GLN A CA 1
ATOM 1247 C C . GLN A 1 81 ? -13.90605 -11.73491 -4.87619 1.000 20.80317 769 GLN A C 1
ATOM 1248 O O . GLN A 1 81 ? -13.90838 -12.86180 -4.38138 1.000 22.40107 769 GLN A O 1
ATOM 1262 N N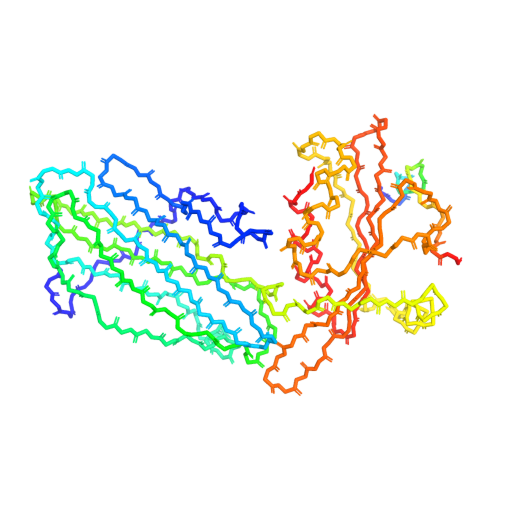 . THR A 1 82 ? -14.30339 -10.65615 -4.20528 1.000 21.44133 770 THR A N 1
ATOM 1263 C CA . THR A 1 82 ? -14.70919 -10.75465 -2.80961 1.000 22.73758 770 THR A CA 1
ATOM 1264 C C . THR A 1 82 ? -15.85505 -9.78228 -2.55489 1.000 24.32531 770 THR A C 1
ATOM 1265 O O . THR A 1 82 ? -16.28167 -9.04386 -3.44819 1.000 29.77980 770 THR A O 1
ATOM 1276 N N . LYS A 1 83 ? -16.38258 -9.82078 -1.33992 1.000 25.80847 771 LYS A N 1
ATOM 1277 C CA . LYS A 1 83 ? -17.50873 -8.99646 -0.93949 1.000 31.62120 771 LYS A CA 1
ATOM 1278 C C . LYS A 1 83 ? -17.15421 -8.22218 0.31296 1.000 29.74207 771 LYS A C 1
ATOM 1279 O O . LYS A 1 83 ? -16.21822 -8.58212 1.03758 1.000 25.44306 771 LYS A O 1
ATOM 1298 N N . PRO A 1 84 ? -17.88311 -7.14603 0.59942 1.000 30.77164 772 PRO A N 1
ATOM 1299 C CA . PRO A 1 84 ? -17.52357 -6.29582 1.73881 1.000 33.30441 772 PRO A CA 1
ATOM 1300 C C . PRO A 1 84 ? -17.65843 -7.02005 3.07012 1.000 26.48417 772 PRO A C 1
ATOM 1301 O O . PRO A 1 84 ? -18.47876 -7.92036 3.24048 1.000 30.13978 772 PRO A O 1
ATOM 1312 N N . VAL A 1 85 ? -16.82713 -6.60549 4.01723 1.000 32.10988 773 VAL A N 1
ATOM 1313 C CA . VAL A 1 85 ? -16.83758 -7.10515 5.38526 1.000 30.26908 773 VAL A CA 1
ATOM 1314 C C . VAL A 1 85 ? -17.27439 -5.96402 6.29804 1.000 28.47599 773 VAL A C 1
ATOM 1315 O O . VAL A 1 85 ? -16.85156 -4.81761 6.11703 1.000 32.28735 773 VAL A O 1
ATOM 1328 N N . LYS A 1 86 ? -18.13712 -6.27611 7.25986 1.000 39.55334 774 LYS A N 1
ATOM 1329 C CA . LYS A 1 86 ? -18.62373 -5.26534 8.20059 1.000 40.88060 774 LYS A CA 1
ATOM 1330 C C . LYS A 1 86 ? -17.43496 -4.75287 9.00750 1.000 30.54307 774 LYS A C 1
ATOM 1331 O O . LYS A 1 86 ? -16.62879 -5.56070 9.49010 1.000 31.69379 774 LYS A O 1
ATOM 1350 N N . PRO A 1 87 ? -17.26453 -3.43411 9.14363 1.000 30.67212 775 PRO A N 1
ATOM 1351 C CA . PRO A 1 87 ? -16.06658 -2.90604 9.80843 1.000 31.62601 775 PRO A CA 1
ATOM 1352 C C . PRO A 1 87 ? -16.06103 -3.00922 11.32479 1.000 28.54793 775 PRO A C 1
ATOM 1353 O O . PRO A 1 87 ? -15.07181 -2.59030 11.94359 1.000 29.11643 775 PRO A O 1
ATOM 1364 N N . THR A 1 88 ? -17.11300 -3.53878 11.94058 1.000 32.57516 776 THR A N 1
ATOM 1365 C CA . THR A 1 88 ? -17.15873 -3.71115 13.38573 1.000 38.33086 776 THR A CA 1
ATOM 1366 C C . THR A 1 88 ? -17.15725 -5.19599 13.71280 1.000 27.65617 776 THR A C 1
ATOM 1367 O O . THR A 1 88 ? -18.06605 -5.92550 13.30067 1.000 37.63721 776 THR A O 1
ATOM 1378 N N . VAL A 1 89 ? -16.14289 -5.64004 14.44961 1.000 30.97610 777 VAL A N 1
ATOM 1379 C CA . VAL A 1 89 ? -16.04028 -7.01626 14.91475 1.000 30.73253 777 VAL A CA 1
ATOM 1380 C C . VAL A 1 89 ? -16.15440 -6.99218 16.43360 1.000 29.59627 777 VAL A C 1
ATOM 1381 O O . VAL A 1 89 ? -15.26108 -6.49394 17.12848 1.000 32.54392 777 VAL A O 1
ATOM 1394 N N . ASP A 1 90 ? -17.23789 -7.55430 16.95285 1.000 34.56640 778 ASP A N 1
ATOM 1395 C CA . ASP A 1 90 ? -17.46919 -7.54784 18.38885 1.000 37.61509 778 ASP A CA 1
ATOM 1396 C C . ASP A 1 90 ? -16.43408 -8.40477 19.10203 1.000 37.90397 778 ASP A C 1
ATOM 1397 O O . ASP A 1 90 ? -15.89008 -9.35804 18.54496 1.000 34.70945 778 ASP A O 1
ATOM 1406 N N . GLY A 1 91 ? -16.15715 -8.05025 20.35228 1.000 37.55050 779 GLY A N 1
ATOM 1407 C CA . GLY A 1 91 ? -15.29409 -8.87640 21.16606 1.000 35.22493 779 GLY A CA 1
ATOM 1408 C C . GLY A 1 91 ? -15.80197 -10.30122 21.19850 1.000 35.01543 779 GLY A C 1
ATOM 1409 O O . GLY A 1 91 ? -17.00743 -10.52458 21.33773 1.000 40.05843 779 GLY A O 1
ATOM 1413 N N . GLY A 1 92 ? -14.90280 -11.27072 21.03889 1.000 37.44649 780 GLY A N 1
ATOM 1414 C CA . GLY A 1 92 ? -15.27263 -12.66733 21.02913 1.000 37.72405 780 GLY A CA 1
ATOM 1415 C C . GLY A 1 92 ? -15.99783 -13.14432 19.79291 1.000 40.53680 780 GLY A C 1
ATOM 1416 O O . GLY A 1 92 ? -16.32087 -14.33499 19.71008 1.000 39.90070 780 GLY A O 1
ATOM 1420 N N . ALA A 1 93 ? -16.25969 -12.26907 18.83047 1.000 35.70668 781 ALA A N 1
ATOM 1421 C CA . ALA A 1 93 ? -17.02096 -12.63911 17.64890 1.000 36.95332 781 ALA A CA 1
ATOM 1422 C C . ALA A 1 93 ? -16.08885 -13.03620 16.50837 1.000 37.11954 781 ALA A C 1
ATOM 1423 O O . ALA A 1 93 ? -14.89459 -12.72566 16.50732 1.000 31.50527 781 ALA A O 1
ATOM 1430 N N . GLN A 1 94 ? -16.65975 -13.73069 15.52908 1.000 34.56470 782 GLN A N 1
ATOM 1431 C CA . GLN A 1 94 ? -15.93705 -14.17326 14.34322 1.000 39.75443 782 GLN A CA 1
ATOM 1432 C C . GLN A 1 94 ? -16.72083 -13.75723 13.10928 1.000 46.30372 782 GLN A C 1
ATOM 1433 O O . GLN A 1 94 ? -17.93864 -13.95746 13.04537 1.000 42.97926 782 GLN A O 1
ATOM 1447 N N . VAL A 1 95 ? -16.02009 -13.17766 12.13565 1.000 33.72651 783 VAL A N 1
ATOM 1448 C CA . VAL A 1 95 ? -16.62430 -12.68397 10.90552 1.000 34.22168 783 VAL A CA 1
ATOM 1449 C C . VAL A 1 95 ? -15.95643 -13.37854 9.72482 1.000 32.53427 783 VAL A C 1
ATOM 1450 O O . VAL A 1 95 ? -14.78847 -13.77752 9.79111 1.000 32.22450 783 VAL A O 1
ATOM 1463 N N . GLN A 1 96 ? -16.71305 -13.51812 8.63943 1.000 32.77417 784 GLN A N 1
ATOM 1464 C CA . GLN A 1 96 ? -16.34696 -14.35524 7.50604 1.000 29.84961 784 GLN A CA 1
ATOM 1465 C C . GLN A 1 96 ? -16.23657 -13.52253 6.24078 1.000 31.76402 784 GLN A C 1
ATOM 1466 O O . GLN A 1 96 ? -17.05538 -12.63223 5.99501 1.000 29.79330 784 GLN A O 1
ATOM 1480 N N . GLN A 1 97 ? -15.20479 -13.81682 5.44252 1.000 24.10463 785 GLN A N 1
ATOM 1481 C CA . GLN A 1 97 ? -15.02334 -13.21918 4.13201 1.000 22.15174 785 GLN A CA 1
ATOM 1482 C C . GLN A 1 97 ? -14.87869 -14.33837 3.11289 1.000 21.27552 785 GLN A C 1
ATOM 1483 O O . GLN A 1 97 ? -14.18780 -15.32831 3.36761 1.000 23.56928 785 GLN A O 1
ATOM 1497 N N . VAL A 1 98 ? -15.53983 -14.19980 1.97113 1.000 21.64410 786 VAL A N 1
ATOM 1498 C CA . VAL A 1 98 ? -15.44705 -15.18441 0.89637 1.000 21.14104 786 VAL A CA 1
ATOM 1499 C C . VAL A 1 98 ? -14.62755 -14.60276 -0.24561 1.000 22.79709 786 VAL A C 1
ATOM 1500 O O . VAL A 1 98 ? -14.82005 -13.44804 -0.64270 1.000 22.77382 786 VAL A O 1
ATOM 1513 N N . VAL A 1 99 ? -13.71632 -15.40957 -0.78012 1.000 19.64910 787 VAL A N 1
ATOM 1514 C CA . VAL A 1 99 ? -12.89185 -15.02600 -1.92016 1.000 19.33704 787 VAL A CA 1
ATOM 1515 C C . VAL A 1 99 ? -13.10699 -16.07527 -2.99849 1.000 19.59358 787 VAL A C 1
ATOM 1516 O O . VAL A 1 99 ? -12.78875 -17.25736 -2.79972 1.000 20.56723 787 VAL A O 1
ATOM 1529 N N . ASN A 1 100 ? -13.64969 -15.64774 -4.13132 1.000 19.64002 788 ASN A N 1
ATOM 1530 C CA . ASN A 1 100 ? -13.79866 -16.51491 -5.28869 1.000 18.50115 788 ASN A CA 1
ATOM 1531 C C . ASN A 1 100 ? -12.59489 -16.34193 -6.20004 1.000 19.76368 788 ASN A C 1
ATOM 1532 O O . ASN A 1 100 ? -12.12546 -15.22253 -6.42722 1.000 21.44716 788 ASN A O 1
ATOM 1543 N N . ILE A 1 101 ? -12.05275 -17.47034 -6.66359 1.000 17.48651 789 ILE A N 1
ATOM 1544 C CA . ILE A 1 101 ? -10.72025 -17.50183 -7.25635 1.000 18.23308 789 ILE A CA 1
ATOM 1545 C C . ILE A 1 101 ? -10.78345 -18.15197 -8.63183 1.000 15.79881 789 ILE A C 1
ATOM 1546 O O . ILE A 1 101 ? -11.39754 -19.20993 -8.80083 1.000 19.18339 789 ILE A O 1
ATOM 1562 N N . GLU A 1 102 ? -10.15362 -17.51708 -9.61823 1.000 17.95444 790 GLU A N 1
ATOM 1563 C CA . GLU A 1 102 ? -9.97350 -18.13576 -10.92532 1.000 18.77677 790 GLU A CA 1
ATOM 1564 C C . GLU A 1 102 ? -8.51719 -18.01727 -11.34853 1.000 18.09941 790 GLU A C 1
ATOM 1565 O O . GLU A 1 102 ? -7.97961 -16.90710 -11.42685 1.000 18.86204 790 GLU A O 1
ATOM 1577 N N . CYS A 1 103 ? -7.89450 -19.15256 -11.66131 1.000 18.32717 791 CYS A N 1
ATOM 1578 C CA . CYS A 1 103 ? -6.55617 -19.14563 -12.23801 1.000 17.99069 791 CYS A CA 1
ATOM 1579 C C . CYS A 1 103 ? -6.68643 -18.88188 -13.72931 1.000 17.02018 791 CYS A C 1
ATOM 1580 O O . CYS A 1 103 ? -7.23899 -19.71115 -14.45957 1.000 18.48671 791 CYS A O 1
ATOM 1588 N N . ILE A 1 104 ? -6.18063 -17.72346 -14.17468 1.000 18.82658 792 ILE A N 1
ATOM 1589 C CA . ILE A 1 104 ? -6.17538 -17.37526 -15.59262 1.000 18.21748 792 ILE A CA 1
ATOM 1590 C C . ILE A 1 104 ? -4.98380 -18.01408 -16.29501 1.000 18.73036 792 ILE A C 1
ATOM 1591 O O . ILE A 1 104 ? -5.12971 -18.66999 -17.33360 1.000 19.56678 792 ILE A O 1
ATOM 1607 N N . SER A 1 105 ? -3.79387 -17.84662 -15.72095 1.000 17.77942 793 SER A N 1
ATOM 1608 C CA . SER A 1 105 ? -2.60015 -18.54974 -16.16254 1.000 16.32102 793 SER A CA 1
ATOM 1609 C C . SER A 1 105 ? -1.72001 -18.81500 -14.94699 1.000 18.52517 793 SER A C 1
ATOM 1610 O O . SER A 1 105 ? -2.01669 -18.36820 -13.83296 1.000 18.19647 793 SER A O 1
ATOM 1618 N N . ASP A 1 106 ? -0.64220 -19.57910 -15.15597 1.000 18.17734 794 ASP A N 1
ATOM 1619 C CA . ASP A 1 106 ? 0.24953 -19.88688 -14.04381 1.000 17.51628 794 ASP A CA 1
ATOM 1620 C C . ASP A 1 106 ? 0.90721 -18.62680 -13.48783 1.000 19.52107 794 ASP A C 1
ATOM 1621 O O . ASP A 1 106 ? 1.10260 -17.63074 -14.19058 1.000 19.72480 794 ASP A O 1
ATOM 1630 N N . PHE A 1 107 ? 1.26738 -18.69135 -12.20322 1.000 19.71811 795 PHE A N 1
ATOM 1631 C CA . PHE A 1 107 ? 1.70480 -17.52584 -11.45252 1.000 16.11206 795 PHE A CA 1
ATOM 1632 C C . PHE A 1 107 ? 2.58761 -17.98439 -10.30480 1.000 18.60980 795 PHE A C 1
ATOM 1633 O O . PHE A 1 107 ? 2.48295 -19.12135 -9.83008 1.000 18.42044 795 PHE A O 1
ATOM 1650 N N . THR A 1 108 ? 3.44265 -17.07137 -9.84132 1.000 18.98779 796 THR A N 1
ATOM 1651 C CA . THR A 1 108 ? 4.39130 -17.34117 -8.76668 1.000 19.70263 796 THR A CA 1
ATOM 1652 C C . THR A 1 108 ? 4.12192 -16.53382 -7.51067 1.000 19.67833 796 THR A C 1
ATOM 1653 O O . THR A 1 108 ? 4.22846 -17.05894 -6.40097 1.000 21.36228 796 THR A O 1
ATOM 1664 N N . GLU A 1 109 ? 3.76388 -15.27027 -7.65702 1.000 18.54483 797 GLU A N 1
ATOM 1665 C CA . GLU A 1 109 ? 3.51952 -14.43544 -6.49594 1.000 19.72599 797 GLU A CA 1
ATOM 1666 C C . GLU A 1 109 ? 2.29426 -14.91721 -5.73228 1.000 18.36298 797 GLU A C 1
ATOM 1667 O O . GLU A 1 109 ? 1.41424 -15.60166 -6.26749 1.000 20.18316 797 GLU A O 1
ATOM 1679 N N . ALA A 1 110 ? 2.25805 -14.56839 -4.44502 1.000 20.32827 798 ALA A N 1
ATOM 1680 C CA . ALA A 1 110 ? 1.10560 -14.86027 -3.61773 1.000 20.15178 798 ALA A CA 1
ATOM 1681 C C . ALA A 1 110 ? 0.39449 -13.56437 -3.26514 1.000 20.14584 798 ALA A C 1
ATOM 1682 O O . ALA A 1 110 ? 1.06115 -12.53994 -3.05136 1.000 21.32700 798 ALA A O 1
ATOM 1689 N N . PRO A 1 111 ? -0.94221 -13.57324 -3.20942 1.000 18.65996 799 PRO A N 1
ATOM 1690 C CA . PRO A 1 111 ? -1.65686 -12.40771 -2.68072 1.000 18.47516 799 PRO A CA 1
ATOM 1691 C C . PRO A 1 111 ? -1.22811 -12.13695 -1.25095 1.000 20.54540 799 PRO A C 1
ATOM 1692 O O . PRO A 1 111 ? -0.87977 -13.04869 -0.50049 1.000 20.75796 799 PRO A O 1
ATOM 1703 N N . VAL A 1 112 ? -1.27305 -10.86675 -0.86751 1.000 20.80484 800 VAL A N 1
ATOM 1704 C CA . VAL A 1 112 ? -1.07059 -10.46264 0.51637 1.000 21.49553 800 VAL A CA 1
ATOM 1705 C C . VAL A 1 112 ? -2.41791 -10.03869 1.07669 1.000 21.23703 800 VAL A C 1
ATOM 1706 O O . VAL A 1 112 ? -3.17454 -9.31917 0.41525 1.000 22.93988 800 VAL A O 1
ATOM 1719 N N . LEU A 1 113 ? -2.73440 -10.51983 2.27091 1.000 19.17775 801 LEU A N 1
ATOM 1720 C CA . LEU A 1 113 ? -3.91369 -10.09077 3.00133 1.000 17.74706 801 LEU A CA 1
ATOM 1721 C C . LEU A 1 113 ? -3.45907 -9.05899 4.02630 1.000 16.99433 801 LEU A C 1
ATOM 1722 O O . LEU A 1 113 ? -2.67315 -9.37522 4.92282 1.000 19.54453 801 LEU A O 1
ATOM 1738 N N . ASN A 1 114 ? -3.92674 -7.82548 3.87782 1.000 19.52580 802 ASN A N 1
ATOM 1739 C CA . ASN A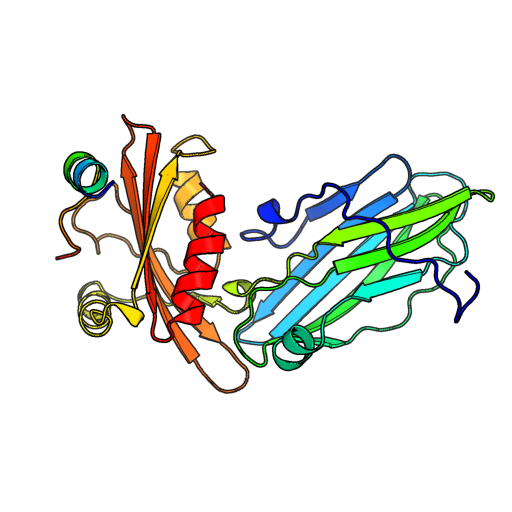 1 114 ? -3.64180 -6.76995 4.83098 1.000 20.39793 802 ASN A CA 1
ATOM 1740 C C . ASN A 1 114 ? -4.90721 -6.46932 5.61899 1.000 19.82401 802 ASN A C 1
ATOM 1741 O O . ASN A 1 114 ? -5.99285 -6.32942 5.03824 1.000 20.05114 802 ASN A O 1
ATOM 1752 N N . ILE A 1 115 ? -4.76027 -6.36074 6.93492 1.000 20.21005 803 ILE A N 1
ATOM 1753 C CA . ILE A 1 115 ? -5.87185 -6.12460 7.84135 1.000 21.12306 803 ILE A CA 1
ATOM 1754 C C . ILE A 1 115 ? -5.53460 -4.89745 8.67896 1.000 19.37004 803 ILE A C 1
ATOM 1755 O O . ILE A 1 115 ? -4.50476 -4.88380 9.35683 1.000 22.35666 803 ILE A O 1
ATOM 1771 N N . GLN A 1 116 ? -6.38273 -3.87921 8.62198 1.000 21.56744 804 GLN A N 1
ATOM 1772 C CA . GLN A 1 116 ? -6.22907 -2.67212 9.43483 1.000 21.42727 804 GLN A CA 1
ATOM 1773 C C . GLN A 1 116 ? -7.47615 -2.49393 10.28160 1.000 22.74257 804 GLN A C 1
ATOM 1774 O O . GLN A 1 116 ? -8.59710 -2.67348 9.79859 1.000 23.26993 804 GLN A O 1
ATOM 1788 N N . PHE A 1 117 ? -7.28580 -2.12639 11.54900 1.000 23.44121 805 PHE A N 1
ATOM 1789 C CA . PHE A 1 117 ? -8.42599 -1.89782 12.42667 1.000 24.35099 805 PHE A CA 1
ATOM 1790 C C . PHE A 1 117 ? -7.96301 -1.12426 13.65592 1.000 24.64422 805 PHE A C 1
ATOM 1791 O O . PHE A 1 117 ? -6.76759 -1.03376 13.95325 1.000 25.45523 805 PHE A O 1
ATOM 1808 N N . ARG A 1 118 ? -8.94016 -0.59330 14.37728 1.000 30.90263 806 ARG A N 1
ATOM 1809 C CA . ARG A 1 118 ? -8.71173 0.08602 15.64262 1.000 27.79403 806 ARG A CA 1
ATOM 1810 C C . ARG A 1 118 ? -9.09572 -0.82013 16.79975 1.000 25.48718 806 ARG A C 1
ATOM 1811 O O . ARG A 1 118 ? -10.15984 -1.44355 16.78396 1.000 29.23019 806 ARG A O 1
ATOM 1832 N N . TYR A 1 119 ? -8.23227 -0.87048 17.81191 1.000 33.22673 807 TYR A N 1
ATOM 1833 C CA . TYR A 1 119 ? -8.44377 -1.67447 19.01385 1.000 31.48102 807 TYR A CA 1
ATOM 1834 C C . TYR A 1 119 ? -8.22487 -0.73379 20.19598 1.000 33.26605 807 TYR A C 1
ATOM 1835 O O . TYR A 1 119 ? -7.08272 -0.48701 20.59355 1.000 34.18526 807 TYR A O 1
ATOM 1853 N N . GLY A 1 120 ? -9.31870 -0.20576 20.73295 1.000 39.76069 808 GLY A N 1
ATOM 1854 C CA . GLY A 1 120 ? -9.21186 0.73715 21.84504 1.000 39.48953 808 GLY A CA 1
ATOM 1855 C C . GLY A 1 120 ? -8.32281 1.92369 21.55562 1.000 44.06891 808 GLY A C 1
ATOM 1856 O O . GLY A 1 120 ? -7.54708 2.35149 22.42027 1.000 44.08536 808 GLY A O 1
ATOM 1860 N N . GLY A 1 121 ? -8.41891 2.47079 20.34852 1.000 42.03933 809 GLY A N 1
ATOM 1861 C CA . GLY A 1 121 ? -7.61338 3.60362 19.96180 1.000 52.36087 809 GLY A CA 1
ATOM 1862 C C . GLY A 1 121 ? -6.27173 3.26182 19.35063 1.000 59.02743 809 GLY A C 1
ATOM 1863 O O . GLY A 1 121 ? -5.71733 4.08526 18.61126 1.000 52.10000 809 GLY A O 1
ATOM 1867 N N . THR A 1 122 ? -5.72479 2.08455 19.64326 1.000 42.50539 810 THR A N 1
ATOM 1868 C CA . THR A 1 122 ? -4.50367 1.67126 18.97584 1.000 35.15370 810 THR A CA 1
ATOM 1869 C C . THR A 1 122 ? -4.78996 1.44010 17.49182 1.000 30.06074 810 THR A C 1
ATOM 1870 O O . THR A 1 122 ? -5.93024 1.20510 17.08126 1.000 34.61780 810 THR A O 1
ATOM 1881 N N . PHE A 1 123 ? -3.74383 1.54456 16.68385 1.000 34.66767 811 PHE A N 1
ATOM 1882 C CA . PHE A 1 123 ? -3.81598 1.22855 15.26093 1.000 32.58664 811 PHE A CA 1
ATOM 1883 C C . PHE A 1 123 ? -3.19750 -0.14840 15.05642 1.000 33.29577 811 PHE A C 1
ATOM 1884 O O . PHE A 1 123 ? -2.03476 -0.36431 15.41131 1.000 34.85974 811 PHE A O 1
ATOM 1901 N N . GLN A 1 124 ? -3.96946 -1.07672 14.49900 1.000 28.38213 812 GLN A N 1
ATOM 1902 C CA . GLN A 1 124 ? -3.48869 -2.40226 14.15946 1.000 27.11237 812 GLN A CA 1
ATOM 1903 C C . GLN A 1 124 ? -3.39613 -2.52864 12.64415 1.000 21.04171 812 GLN A C 1
ATOM 1904 O O . GLN A 1 124 ? -4.27105 -2.04707 11.92353 1.000 24.48726 812 GLN A O 1
ATOM 1918 N N . ASN A 1 125 ? -2.31633 -3.15048 12.17532 1.000 24.42874 813 ASN A N 1
ATOM 1919 C CA . ASN A 1 125 ? -1.99639 -3.21700 10.74606 1.000 24.04496 813 ASN A CA 1
ATOM 1920 C C . ASN A 1 125 ? -1.15938 -4.47474 10.57881 1.000 27.41128 813 ASN A C 1
ATOM 1921 O O . ASN A 1 125 ? -0.00683 -4.52331 11.02414 1.000 26.60109 813 ASN A O 1
ATOM 1932 N N . VAL A 1 126 ? -1.75442 -5.50543 9.97438 1.000 22.44360 814 VAL A N 1
ATOM 1933 C CA . VAL A 1 126 ? -1.14603 -6.81919 9.84378 1.000 24.61418 814 VAL A CA 1
ATOM 1934 C C . VAL A 1 126 ? -1.15992 -7.19566 8.37140 1.000 20.65311 814 VAL A C 1
ATOM 1935 O O . VAL A 1 126 ? -2.18952 -7.04974 7.70393 1.000 23.88230 814 VAL A O 1
ATOM 1948 N N . SER A 1 127 ? -0.02764 -7.69419 7.87485 1.000 21.07330 815 SER A N 1
ATOM 1949 C CA . SER A 1 127 ? 0.07878 -8.19107 6.50750 1.000 20.49777 815 SER A CA 1
ATOM 1950 C C . SER A 1 127 ? 0.56537 -9.63216 6.54083 1.000 22.33690 815 SER A C 1
ATOM 1951 O O . SER A 1 127 ? 1.64556 -9.91138 7.07108 1.000 25.17702 815 SER A O 1
ATOM 1959 N N . VAL A 1 128 ? -0.21363 -10.53786 5.94497 1.000 20.73454 816 VAL A N 1
ATOM 1960 C CA . VAL A 1 128 ? 0.13090 -11.95398 5.89985 1.000 22.25279 816 VAL A CA 1
ATOM 1961 C C . VAL A 1 128 ? 0.00234 -12.44536 4.46527 1.000 23.37794 816 VAL A C 1
ATOM 1962 O O . VAL A 1 128 ? -0.82530 -11.95011 3.69646 1.000 24.84649 816 VAL A O 1
ATOM 1975 N N . LYS A 1 129 ? 0.84116 -13.41932 4.10391 1.000 24.69172 817 LYS A N 1
ATOM 1976 C CA . LYS A 1 129 ? 0.78903 -14.02147 2.77515 1.000 21.69955 817 LYS A CA 1
ATOM 1977 C C . LYS A 1 129 ? -0.37917 -14.99420 2.70675 1.000 21.86205 817 LYS A C 1
ATOM 1978 O O . LYS A 1 129 ? -0.54356 -15.84300 3.58968 1.000 22.28364 817 LYS A O 1
ATOM 1997 N N . LEU A 1 130 ? -1.18880 -14.88087 1.66152 1.000 20.10456 818 LEU A N 1
ATOM 1998 C CA . LEU A 1 130 ? -2.35580 -15.75989 1.52623 1.000 21.49327 818 LEU A CA 1
ATOM 1999 C C . LEU A 1 130 ? -1.99949 -16.96530 0.66465 1.000 20.11445 818 LEU A C 1
ATOM 2000 O O . LEU A 1 130 ? -1.49982 -16.79235 -0.45450 1.000 19.52531 818 LEU A O 1
ATOM 2016 N N . PRO A 1 131 ? -2.24664 -18.19417 1.14866 1.000 20.08336 819 PRO A N 1
ATOM 2017 C CA . PRO A 1 131 ? -1.76790 -19.40332 0.44989 1.000 18.29198 819 PRO A CA 1
ATOM 2018 C C . PRO A 1 131 ? -2.65834 -19.80057 -0.72216 1.000 19.85490 819 PRO A C 1
ATOM 2019 O O . PRO A 1 131 ? -3.29712 -20.85354 -0.73949 1.000 20.45991 819 PRO A O 1
ATOM 2030 N N . ILE A 1 132 ? -2.71211 -18.93274 -1.72022 1.000 18.59523 820 ILE A N 1
ATOM 2031 C CA . ILE A 1 132 ? -3.22682 -19.28027 -3.03610 1.000 19.04885 820 ILE A CA 1
ATOM 2032 C C . ILE A 1 132 ? -1.99360 -19.48716 -3.90449 1.000 18.22235 820 ILE A C 1
ATOM 2033 O O . ILE A 1 132 ? -1.29687 -18.52520 -4.25400 1.000 17.33954 820 ILE A O 1
ATOM 2049 N N . THR A 1 133 ? -1.68587 -20.75373 -4.18022 1.000 17.37923 821 THR A N 1
ATOM 2050 C CA . THR A 1 133 ? -0.48165 -21.17522 -4.87758 1.000 15.89603 821 THR A CA 1
ATOM 2051 C C . THR A 1 133 ? -0.87489 -21.98570 -6.10742 1.000 16.17142 821 THR A C 1
ATOM 2052 O O . THR A 1 133 ? -2.00439 -22.47176 -6.23851 1.000 17.58974 821 THR A O 1
ATOM 2063 N N . LEU A 1 134 ? 0.07628 -22.09987 -7.03159 1.000 17.72190 822 LEU A N 1
ATOM 2064 C CA . LEU A 1 134 ? -0.20964 -22.70321 -8.32653 1.000 16.82046 822 LEU A CA 1
ATOM 2065 C C . LEU A 1 134 ? -0.73933 -24.12181 -8.17733 1.000 15.82574 822 LEU A C 1
ATOM 2066 O O . LEU A 1 134 ? -1.59012 -24.55950 -8.96474 1.000 16.17937 822 LEU A O 1
ATOM 2082 N N . ASN A 1 135 ? -0.21842 -24.87596 -7.20181 1.000 17.69982 823 ASN A N 1
ATOM 2083 C CA . ASN A 1 135 ? -0.65365 -26.26051 -7.04968 1.000 16.33223 823 ASN A CA 1
ATOM 2084 C C . ASN A 1 135 ? -2.09587 -26.40107 -6.56959 1.000 16.33141 823 ASN A C 1
ATOM 2085 O O . ASN A 1 135 ? -2.62516 -27.52619 -6.60410 1.000 16.53394 823 ASN A O 1
ATOM 2096 N N . LYS A 1 136 ? -2.74890 -25.30677 -6.14603 1.000 16.44023 824 LYS A N 1
ATOM 2097 C CA . LYS A 1 136 ? -4.16688 -25.39822 -5.82006 1.000 16.41075 824 LYS A CA 1
ATOM 2098 C C . LYS A 1 136 ? -5.01076 -25.73467 -7.04834 1.000 18.42368 824 LYS A C 1
ATOM 2099 O O . LYS A 1 136 ? -6.13051 -26.21960 -6.90212 1.000 18.76477 824 LYS A O 1
ATOM 2118 N N . PHE A 1 137 ? -4.47251 -25.54337 -8.24988 1.000 17.39555 825 PHE A N 1
ATOM 2119 C CA . PHE A 1 137 ? -5.15676 -25.82842 -9.50826 1.000 15.73669 825 PHE A CA 1
ATOM 2120 C C . PHE A 1 137 ? -4.66086 -27.12980 -10.12876 1.000 15.89649 825 PHE A C 1
ATOM 2121 O O . PHE A 1 137 ? -4.86098 -27.37050 -11.32273 1.000 17.63441 825 PHE A O 1
ATOM 2138 N N . PHE A 1 138 ? -4.09446 -28.00682 -9.29681 1.000 17.93431 826 PHE A N 1
ATOM 2139 C CA . PHE A 1 138 ? -3.49117 -29.27083 -9.68832 1.000 21.82871 826 PHE A CA 1
ATOM 2140 C C . PHE A 1 138 ? -4.53304 -30.35609 -9.47122 1.000 23.20546 826 PHE A C 1
ATOM 2141 O O . PHE A 1 138 ? -5.03989 -30.51505 -8.35449 1.000 28.00833 826 PHE A O 1
ATOM 2158 N N . GLN A 1 139 ? -4.85406 -31.08951 -10.54127 1.000 20.98749 827 GLN A N 1
ATOM 2159 C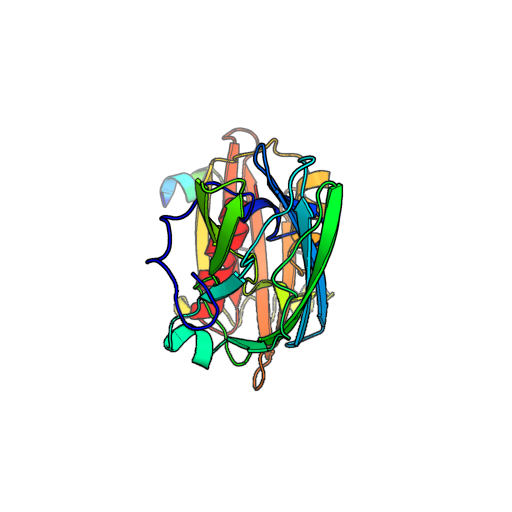 CA . GLN A 1 139 ? -5.78624 -32.21377 -10.49802 1.000 22.83400 827 GLN A CA 1
ATOM 2160 C C . GLN A 1 139 ? -4.98121 -33.49877 -10.54154 1.000 18.87327 827 GLN A C 1
ATOM 2161 O O . GLN A 1 139 ? -4.18323 -33.67582 -11.46918 1.000 19.41499 827 GLN A O 1
ATOM 2175 N N . PRO A 1 140 ? -5.14074 -34.41530 -9.58731 1.000 18.23420 828 PRO A N 1
ATOM 2176 C CA . PRO A 1 140 ? -4.35700 -35.65971 -9.64207 1.000 19.43598 828 PRO A CA 1
ATOM 2177 C C . PRO A 1 140 ? -4.77110 -36.52214 -10.82443 1.000 21.20647 828 PRO A C 1
ATOM 2178 O O . PRO A 1 140 ? -5.95352 -36.59116 -11.17742 1.000 23.68804 828 PRO A O 1
ATOM 2189 N N . THR A 1 141 ? -3.78922 -37.18881 -11.44227 1.000 20.10603 829 THR A N 1
ATOM 2190 C CA . THR A 1 141 ? -4.06344 -38.09944 -12.54829 1.000 21.28523 829 THR A CA 1
ATOM 2191 C C . THR A 1 141 ? -3.39051 -39.44143 -12.28815 1.000 25.95158 829 THR A C 1
ATOM 2192 O O . THR A 1 141 ? -2.16187 -39.55499 -12.37677 1.000 21.40579 829 THR A O 1
ATOM 2203 N N . GLU A 1 142 ? -4.19797 -40.45379 -11.98475 1.000 24.63262 830 GLU A N 1
ATOM 2204 C CA . GLU A 1 142 ? -3.68599 -41.81259 -11.91703 1.000 27.80854 830 GLU A CA 1
ATOM 2205 C C . GLU A 1 142 ? -3.31463 -42.26501 -13.32225 1.000 28.92975 830 GLU A C 1
ATOM 2206 O O . GLU A 1 142 ? -4.00712 -41.94919 -14.29178 1.000 32.97638 830 GLU A O 1
ATOM 2218 N N . MET A 1 143 ? -2.21380 -43.00902 -13.43890 1.000 30.26904 831 MET A N 1
ATOM 2219 C CA . MET A 1 143 ? -1.85908 -43.57530 -14.73205 1.000 31.34782 831 MET A CA 1
ATOM 2220 C C . MET A 1 143 ? -0.94483 -44.77687 -14.53141 1.000 30.89567 831 MET A C 1
ATOM 2221 O O . MET A 1 143 ? -0.33271 -44.95020 -13.47349 1.000 35.54300 831 MET A O 1
ATOM 2235 N N . ALA A 1 144 ? -0.85751 -45.59628 -15.57828 1.000 37.78424 832 ALA A N 1
ATOM 2236 C CA . ALA A 1 144 ? -0.02406 -46.78540 -15.56552 1.000 38.28333 832 ALA A CA 1
ATOM 2237 C C . ALA A 1 144 ? 1.44336 -46.41943 -15.76714 1.000 37.56502 832 ALA A C 1
ATOM 2238 O O . ALA A 1 144 ? 1.78296 -45.38932 -16.35869 1.000 36.76633 832 ALA A O 1
ATOM 2245 N N . SER A 1 145 ? 2.32178 -47.29952 -15.27610 1.000 33.34448 833 SER A N 1
ATOM 2246 C CA . SER A 1 145 ? 3.75546 -47.07987 -15.43741 1.000 33.08623 833 SER A CA 1
ATOM 2247 C C . SER A 1 145 ? 4.11969 -46.80492 -16.89295 1.000 34.23756 833 SER A C 1
ATOM 2248 O O . SER A 1 145 ? 4.91834 -45.90960 -17.18810 1.000 32.78120 833 SER A O 1
ATOM 2256 N N . GLN A 1 146 ? 3.54173 -47.56164 -17.82844 1.000 37.23149 834 GLN A N 1
ATOM 2257 C CA . GLN A 1 146 ? 3.90429 -47.37707 -19.22931 1.000 33.80353 834 GLN A CA 1
ATOM 2258 C C . GLN A 1 146 ? 3.49130 -45.99639 -19.72858 1.000 35.10272 834 GLN A C 1
ATOM 2259 O O . GLN A 1 146 ? 4.21882 -45.36614 -20.50352 1.000 32.28399 834 GLN A O 1
ATOM 2273 N N . ASP A 1 147 ? 2.32750 -45.50723 -19.29390 1.000 36.66056 835 ASP A N 1
ATOM 2274 C CA . ASP A 1 147 ? 1.89278 -44.17357 -19.69918 1.000 42.66469 835 ASP A CA 1
ATOM 2275 C C . ASP A 1 147 ? 2.81243 -43.10463 -19.12319 1.000 32.18777 835 ASP A C 1
ATOM 2276 O O . ASP A 1 147 ? 3.14989 -42.13195 -19.80562 1.000 35.68098 835 ASP A O 1
ATOM 2285 N N . PHE A 1 148 ? 3.23605 -43.28470 -17.87455 1.000 31.90512 836 PHE A N 1
ATOM 2286 C CA . PHE A 1 148 ? 4.12534 -42.31732 -17.24602 1.000 28.94100 836 PHE A CA 1
ATOM 2287 C C . PHE A 1 148 ? 5.42844 -42.18465 -18.02332 1.000 30.69260 836 PHE A C 1
ATOM 2288 O O . PHE A 1 148 ? 5.86612 -41.07274 -18.33870 1.000 30.61736 836 PHE A O 1
ATOM 2305 N N . PHE A 1 149 ? 6.07082 -43.31557 -18.33621 1.000 29.06794 837 PHE A N 1
ATOM 2306 C CA . PHE A 1 149 ? 7.39275 -43.25887 -18.95519 1.000 29.84647 837 PHE A CA 1
ATOM 2307 C C . PHE A 1 149 ? 7.33386 -42.63420 -20.34161 1.000 26.88396 837 PHE A C 1
ATOM 2308 O O . PHE A 1 149 ? 8.25880 -41.92051 -20.74915 1.000 28.27738 837 PHE A O 1
ATOM 2325 N N . GLN A 1 150 ? 6.24952 -42.88541 -21.07999 1.000 33.26263 838 GLN A N 1
ATOM 2326 C CA A GLN A 1 150 ? 6.06901 -42.24742 -22.38296 0.500 39.93999 838 GLN A CA 1
ATOM 2327 C CA B GLN A 1 150 ? 6.07545 -42.25173 -22.38134 0.500 39.93678 838 GLN A CA 1
ATOM 2328 C C . GLN A 1 150 ? 6.03623 -40.72977 -22.24054 1.000 32.45653 838 GLN A C 1
ATOM 2329 O O . GLN A 1 150 ? 6.68553 -40.00945 -23.01015 1.000 34.49158 838 GLN A O 1
ATOM 2354 N N . ARG A 1 151 ? 5.31249 -40.23064 -21.23616 1.000 32.45666 839 ARG A N 1
ATOM 2355 C CA A ARG A 1 151 ? 5.21672 -38.79047 -21.02510 0.500 35.83620 839 ARG A CA 1
ATOM 2356 C CA B ARG A 1 151 ? 5.21923 -38.79029 -21.02447 0.500 35.83510 839 ARG A CA 1
ATOM 2357 C C . ARG A 1 151 ? 6.52687 -38.22314 -20.49047 1.000 25.13421 839 ARG A C 1
ATOM 2358 O O . ARG A 1 151 ? 6.94415 -37.12997 -20.88855 1.000 26.23990 839 ARG A O 1
ATOM 2397 N N . TRP A 1 152 ? 7.17039 -38.94350 -19.56622 1.000 24.47100 840 TRP A N 1
ATOM 2398 C CA . TRP A 1 152 ? 8.44980 -38.51295 -19.01762 1.000 26.06703 840 TRP A CA 1
ATOM 2399 C C . TRP A 1 152 ? 9.48358 -38.34388 -20.11979 1.000 25.62679 840 TRP A C 1
ATOM 2400 O O . TRP A 1 152 ? 10.23893 -37.36796 -20.12494 1.000 27.37122 840 TRP A O 1
ATOM 2421 N N . LYS A 1 153 ? 9.52588 -39.28398 -21.06836 1.000 29.46597 841 LYS A N 1
ATOM 2422 C CA . LYS A 1 153 ? 10.50465 -39.19806 -22.14876 1.000 31.98465 841 LYS A CA 1
ATOM 2423 C C . LYS A 1 153 ? 10.24188 -37.99637 -23.04664 1.000 37.29151 841 LYS A C 1
ATOM 2424 O O . LYS A 1 153 ? 11.18314 -37.31508 -23.47347 1.000 38.75688 841 LYS A O 1
ATOM 2443 N N . GLN A 1 154 ? 8.97597 -37.71970 -23.35055 1.000 32.61233 842 GLN A N 1
ATOM 2444 C CA A GLN A 1 154 ? 8.67379 -36.55956 -24.18169 0.500 34.10850 842 GLN A CA 1
ATOM 2445 C CA B GLN A 1 154 ? 8.66135 -36.55870 -24.17400 0.500 34.10303 842 GLN A CA 1
ATOM 2446 C C . GLN A 1 154 ? 9.20189 -35.27979 -23.54903 1.000 42.52036 842 GLN A C 1
ATOM 2447 O O . GLN A 1 154 ? 9.74525 -34.41168 -24.24398 1.000 38.54832 842 GLN A O 1
ATOM 2472 N N . LEU A 1 155 ? 9.04456 -35.13597 -22.24141 1.000 32.93941 843 LEU A N 1
ATOM 2473 C CA . LEU A 1 155 ? 9.48483 -33.93219 -21.54075 1.000 31.94595 843 LEU A CA 1
ATOM 2474 C C . LEU A 1 155 ? 10.96745 -33.94525 -21.21811 1.000 30.52738 843 LEU A C 1
ATOM 2475 O O . LEU A 1 155 ? 11.40478 -33.41535 -20.19988 1.000 38.15801 843 LEU A O 1
ATOM 2491 N N . SER A 1 156 ? 11.76322 -34.55820 -22.09941 1.000 44.91250 844 SER A N 1
ATOM 2492 C CA . SER A 1 156 ? 13.20179 -34.66090 -21.90640 1.000 51.50758 844 SER A CA 1
ATOM 2493 C C . SER A 1 156 ? 13.94207 -33.37953 -22.26598 1.000 57.23901 844 SER A C 1
ATOM 2494 O O . SER A 1 156 ? 15.08926 -33.20988 -21.83896 1.000 61.63114 844 SER A O 1
ATOM 2502 N N . ASN A 1 157 ? 13.33238 -32.48961 -23.04400 1.000 56.37586 845 ASN A N 1
ATOM 2503 C CA . ASN A 1 157 ? 13.95334 -31.19938 -23.30001 1.000 45.95392 845 ASN A CA 1
ATOM 2504 C C . ASN A 1 157 ? 14.31544 -30.54890 -21.96650 1.000 48.50377 845 ASN A C 1
ATOM 2505 O O . ASN A 1 157 ? 13.50532 -30.56671 -21.03105 1.000 48.26678 845 ASN A O 1
ATOM 2516 N N . PRO A 1 158 ? 15.51191 -29.97516 -21.83351 1.000 49.58690 846 PRO A N 1
ATOM 2517 C CA . PRO A 1 158 ? 15.90717 -29.44305 -20.51744 1.000 36.31808 846 PRO A CA 1
ATOM 2518 C C . PRO A 1 158 ? 15.00208 -28.32884 -20.01815 1.000 43.20158 846 PRO A C 1
ATOM 2519 O O . PRO A 1 158 ? 14.84753 -28.16013 -18.80408 1.000 40.75188 846 PRO A O 1
ATOM 2530 N N . GLN A 1 159 ? 14.40133 -27.55291 -20.92351 1.000 35.05791 847 GLN A N 1
ATOM 2531 C CA . GLN A 1 159 ? 13.50519 -26.47898 -20.51236 1.000 33.23031 847 GLN A CA 1
ATOM 2532 C C . GLN A 1 159 ? 12.31793 -27.01138 -19.71981 1.000 24.62440 847 GLN A C 1
ATOM 2533 O O . GLN A 1 159 ? 11.76008 -26.28551 -18.88817 1.000 28.54711 847 GLN A O 1
ATOM 2547 N N . GLN A 1 160 ? 11.92270 -28.26327 -19.95344 1.000 26.95053 848 GLN A N 1
ATOM 2548 C CA . GLN A 1 160 ? 10.74125 -28.79856 -19.28742 1.000 26.31723 848 GLN A CA 1
ATOM 2549 C C . GLN A 1 160 ? 11.04895 -29.35240 -17.90080 1.000 24.32390 848 GLN A C 1
ATOM 2550 O O . GLN A 1 160 ? 10.11481 -29.57945 -17.10947 1.000 20.58168 848 GLN A O 1
ATOM 2564 N N . GLU A 1 161 ? 12.32480 -29.57141 -17.58569 1.000 22.98296 849 GLU A N 1
ATOM 2565 C CA . GLU A 1 161 ? 12.72356 -30.21212 -16.33955 1.000 21.57644 849 GLU A CA 1
ATOM 2566 C C . GLU A 1 161 ? 13.36724 -29.20722 -15.39525 1.000 20.67316 849 GLU A C 1
ATOM 2567 O O . GLU A 1 161 ? 14.25359 -28.44309 -15.79355 1.000 24.78776 849 GLU A O 1
ATOM 2579 N N . VAL A 1 162 ? 12.92677 -29.22111 -14.14056 1.000 20.59450 850 VAL A N 1
ATOM 2580 C CA . VAL A 1 162 ? 13.56377 -28.47742 -13.06441 1.000 18.89132 850 VAL A CA 1
ATOM 2581 C C . VAL A 1 162 ? 13.84439 -29.45997 -11.93668 1.000 24.01485 850 VAL A C 1
ATOM 2582 O O . VAL A 1 162 ? 12.96177 -30.23074 -11.53789 1.000 23.05435 850 VAL A O 1
ATOM 2595 N N . GLN A 1 163 ? 15.07002 -29.42957 -11.42304 1.000 22.04185 851 GLN A N 1
ATOM 2596 C CA . GLN A 1 163 ? 15.53000 -30.37324 -10.41794 1.000 23.06986 851 GLN A CA 1
ATOM 2597 C C . GLN A 1 163 ? 16.17592 -29.59536 -9.28757 1.000 24.00834 851 GLN A C 1
ATOM 2598 O O . GLN A 1 163 ? 16.81936 -28.56961 -9.51520 1.000 26.85793 851 GLN A O 1
ATOM 2612 N N . ASN A 1 164 ? 15.98832 -30.08686 -8.06981 1.000 19.83784 852 ASN A N 1
ATOM 2613 C CA . ASN A 1 164 ? 16.51598 -29.42370 -6.89001 1.000 21.79062 852 ASN A CA 1
ATOM 2614 C C . ASN A 1 164 ? 16.89331 -30.46918 -5.85459 1.000 24.42605 852 ASN A C 1
ATOM 2615 O O . ASN A 1 164 ? 16.11229 -31.38456 -5.57815 1.000 23.67798 852 ASN A O 1
ATOM 2626 N N . ILE A 1 165 ? 18.08201 -30.30742 -5.27405 1.000 25.52365 853 ILE A N 1
ATOM 2627 C CA . ILE A 1 165 ? 18.55730 -31.11524 -4.15955 1.000 24.42794 853 ILE A CA 1
ATOM 2628 C C . ILE A 1 165 ? 18.50796 -30.23790 -2.92398 1.000 25.23345 853 ILE A C 1
ATOM 2629 O O . ILE A 1 165 ? 18.94011 -29.07851 -2.96297 1.000 27.25441 853 ILE A O 1
ATOM 2645 N N . PHE A 1 166 ? 17.97852 -30.77906 -1.83266 1.000 21.84746 854 PHE A N 1
ATOM 2646 C CA . PHE A 1 166 ? 17.81493 -29.97887 -0.63034 1.000 23.07190 854 PHE A CA 1
ATOM 2647 C C . PHE A 1 166 ? 17.85148 -30.85912 0.60907 1.000 26.29319 854 PHE A C 1
ATOM 2648 O O . PHE A 1 166 ? 17.56883 -32.05768 0.56181 1.000 25.21730 854 PHE A O 1
ATOM 2665 N N . LYS A 1 167 ? 18.20438 -30.23619 1.73020 1.000 25.24771 855 LYS A N 1
ATOM 2666 C CA . LYS A 1 167 ? 18.22435 -30.91015 3.01520 1.000 25.44145 855 LYS A CA 1
ATOM 2667 C C . LYS A 1 167 ? 16.81497 -31.05829 3.56541 1.000 24.87002 855 LYS A C 1
ATOM 2668 O O . LYS A 1 167 ? 15.99805 -30.13388 3.50007 1.000 26.89366 855 LYS A O 1
ATOM 2687 N N . ALA A 1 168 ? 16.53275 -32.23230 4.11930 1.000 23.57390 856 ALA A N 1
ATOM 2688 C CA . ALA A 1 168 ? 15.22478 -32.48298 4.69658 1.000 21.29310 856 ALA A CA 1
ATOM 2689 C C . ALA A 1 168 ? 14.97484 -31.55435 5.87329 1.000 29.70638 856 ALA A C 1
ATOM 2690 O O . ALA A 1 168 ? 15.82560 -31.40736 6.75770 1.000 29.58395 856 ALA A O 1
ATOM 2697 N N . LYS A 1 169 ? 13.80146 -30.92555 5.87659 1.000 29.36737 857 LYS A N 1
ATOM 2698 C CA . LYS A 1 169 ? 13.39598 -30.13476 7.02665 1.000 28.10095 857 LYS A CA 1
ATOM 2699 C C . LYS A 1 169 ? 12.73665 -30.98603 8.10107 1.000 32.28318 857 LYS A C 1
ATOM 2700 O O . LYS A 1 169 ? 12.77070 -30.62447 9.28538 1.000 35.08343 857 LYS A O 1
ATOM 2719 N N . HIS A 1 170 ? 12.12452 -32.09680 7.71527 1.000 28.87492 858 HIS A N 1
ATOM 2720 C CA . HIS A 1 170 ? 11.26652 -32.88740 8.57831 1.000 28.88458 858 HIS A CA 1
ATOM 2721 C C . HIS A 1 170 ? 11.74036 -34.32816 8.59811 1.000 30.30432 858 HIS A C 1
ATOM 2722 O O . HIS A 1 170 ? 12.54265 -34.74342 7.74993 1.000 27.54850 858 HIS A O 1
ATOM 2736 N N . PRO A 1 171 ? 11.27915 -35.11326 9.57191 1.000 31.93998 859 PRO A N 1
ATOM 2737 C CA . PRO A 1 171 ? 11.60452 -36.54265 9.58262 1.000 32.28140 859 PRO A CA 1
ATOM 2738 C C . PRO A 1 171 ? 11.25787 -37.17791 8.24447 1.000 31.80508 859 PRO A C 1
ATOM 2739 O O . PRO A 1 171 ? 10.25015 -36.84777 7.61260 1.000 31.21513 859 PRO A O 1
ATOM 2750 N N . MET A 1 172 ? 12.12940 -38.07565 7.79672 1.000 31.22784 860 MET A N 1
ATOM 2751 C CA . MET A 1 172 ? 11.96695 -38.73633 6.50266 1.000 34.48202 860 MET A CA 1
ATOM 2752 C C . MET A 1 172 ? 11.05403 -39.93903 6.69699 1.000 34.47654 860 MET A C 1
ATOM 2753 O O . MET A 1 172 ? 11.48087 -41.09067 6.76989 1.000 44.16496 860 MET A O 1
ATOM 2767 N N . ASP A 1 173 ? 9.75545 -39.64100 6.75758 1.000 30.25173 861 ASP A N 1
ATOM 2768 C CA . ASP A 1 173 ? 8.69657 -40.58166 7.11233 1.000 32.08218 861 ASP A CA 1
ATOM 2769 C C . ASP A 1 173 ? 7.89032 -40.86548 5.85374 1.000 33.98616 861 ASP A C 1
ATOM 2770 O O . ASP A 1 173 ? 7.21088 -39.97344 5.33029 1.000 29.38075 861 ASP A O 1
ATOM 2779 N N . THR A 1 174 ? 7.94693 -42.11452 5.38737 1.000 30.05756 862 THR A N 1
ATOM 2780 C CA . THR A 1 174 ? 7.30102 -42.47074 4.13034 1.000 28.77603 862 THR A CA 1
ATOM 2781 C C . THR A 1 174 ? 5.82321 -42.10207 4.13152 1.000 32.04603 862 THR A C 1
ATOM 2782 O O . THR A 1 174 ? 5.30272 -41.57240 3.14158 1.000 29.65790 862 THR A O 1
ATOM 2793 N N . GLU A 1 175 ? 5.12700 -42.36004 5.23712 1.000 31.43786 863 GLU A N 1
ATOM 2794 C CA . GLU A 1 175 ? 3.68287 -42.14097 5.24784 1.000 29.98930 863 GLU A CA 1
ATOM 2795 C C . GLU A 1 175 ? 3.34025 -40.65257 5.26364 1.000 29.64986 863 GLU A C 1
ATOM 2796 O O . GLU A 1 175 ? 2.35901 -40.22623 4.64044 1.000 33.31690 863 GLU A O 1
ATOM 2808 N N . ILE A 1 176 ? 4.12950 -39.83730 5.96688 1.000 28.64044 864 ILE A N 1
ATOM 2809 C CA . ILE A 1 176 ? 3.89450 -38.39373 5.94032 1.000 28.17452 864 ILE A CA 1
ATOM 2810 C C . ILE A 1 176 ? 4.18898 -37.83614 4.54876 1.000 28.34815 864 ILE A C 1
ATOM 2811 O O . ILE A 1 176 ? 3.46534 -36.96653 4.03994 1.000 27.17173 864 ILE A O 1
ATOM 2827 N N . THR A 1 177 ? 5.25271 -38.33471 3.91366 1.000 25.59968 865 THR A N 1
ATOM 2828 C CA . THR A 1 177 ? 5.63990 -37.85383 2.58771 1.000 24.01675 865 THR A CA 1
ATOM 2829 C C . THR A 1 177 ? 4.55407 -38.14745 1.56141 1.000 22.42199 865 THR A C 1
ATOM 2830 O O . THR A 1 177 ? 4.19491 -37.27938 0.75836 1.000 22.18547 865 THR A O 1
ATOM 2841 N N . LYS A 1 178 ? 4.01788 -39.36709 1.57017 1.000 23.61542 866 LYS A N 1
ATOM 2842 C CA . LYS A 1 178 ? 2.93460 -39.70083 0.65493 1.000 24.09228 866 LYS A CA 1
ATOM 2843 C C . LYS A 1 178 ? 1.74715 -38.77504 0.86159 1.000 26.88100 866 LYS A C 1
ATOM 2844 O O . LYS A 1 178 ? 1.14925 -38.29616 -0.10828 1.000 24.43010 866 LYS A O 1
ATOM 2863 N N . ALA A 1 179 ? 1.39432 -38.50353 2.12015 1.000 23.23685 867 ALA A N 1
ATOM 2864 C CA . ALA A 1 179 ? 0.27583 -37.61263 2.39433 1.000 26.67259 867 ALA A CA 1
ATOM 2865 C C . ALA A 1 179 ? 0.54217 -36.19299 1.91086 1.000 22.14688 867 ALA A C 1
ATOM 2866 O O . ALA A 1 179 ? -0.39655 -35.49590 1.51345 1.000 25.73967 867 ALA A O 1
ATOM 2873 N N . LYS A 1 180 ? 1.79672 -35.72566 1.98732 1.000 24.85751 868 LYS A N 1
ATOM 2874 C CA . LYS A 1 180 ? 2.12438 -34.38853 1.49448 1.000 24.92743 868 LYS A CA 1
ATOM 2875 C C . LYS A 1 180 ? 1.93211 -34.31426 -0.01438 1.000 22.09466 868 LYS A C 1
ATOM 2876 O O . LYS A 1 180 ? 1.39979 -33.32643 -0.53551 1.000 23.62742 868 LYS A O 1
ATOM 2895 N N . ILE A 1 181 ? 2.34426 -35.36590 -0.73066 1.000 20.23721 869 ILE A N 1
ATOM 2896 C CA . ILE A 1 181 ? 2.22145 -35.37654 -2.18654 1.000 20.21871 869 ILE A CA 1
ATOM 2897 C C . ILE A 1 181 ? 0.75085 -35.35637 -2.59005 1.000 19.74075 869 ILE A C 1
ATOM 2898 O O . ILE A 1 181 ? 0.35282 -34.63719 -3.51593 1.000 20.16897 869 ILE A O 1
ATOM 2914 N N . ILE A 1 182 ? -0.08219 -36.13834 -1.89638 1.000 19.41631 870 ILE A N 1
ATOM 2915 C CA . ILE A 1 182 ? -1.51643 -36.12119 -2.16963 1.000 19.42695 870 ILE A CA 1
ATOM 2916 C C . ILE A 1 182 ? -2.10105 -34.75464 -1.83058 1.000 19.89190 870 ILE A C 1
ATOM 2917 O O . ILE A 1 182 ? -2.91851 -34.20291 -2.58092 1.000 21.70720 870 ILE A O 1
ATOM 2933 N N . GLY A 1 183 ? -1.69788 -34.18902 -0.69416 1.000 20.24060 871 GLY A N 1
ATOM 2934 C CA . GLY A 1 183 ? -2.22354 -32.88668 -0.31061 1.000 21.25671 871 GLY A CA 1
ATOM 2935 C C . GLY A 1 183 ? -1.81031 -31.77958 -1.26495 1.000 20.09520 871 GLY A C 1
ATOM 2936 O O . GLY A 1 183 ? -2.48333 -30.74826 -1.36229 1.000 22.74301 871 GLY A O 1
ATOM 2940 N N . PHE A 1 184 ? -0.68026 -31.95794 -1.94558 1.000 19.45977 872 PHE A N 1
ATOM 2941 C CA . PHE A 1 184 ? -0.21849 -30.99139 -2.94685 1.000 18.57679 872 PHE A CA 1
ATOM 2942 C C . PHE A 1 184 ? -1.12389 -30.94950 -4.16874 1.000 21.77715 872 PHE A C 1
ATOM 2943 O O . PHE A 1 184 ? -1.15627 -29.92616 -4.86660 1.000 20.72748 872 PHE A O 1
ATOM 2960 N N . GLY A 1 185 ? -1.85763 -32.03042 -4.44355 1.000 20.06665 873 GLY A N 1
ATOM 2961 C CA . GLY A 1 185 ? -2.71021 -32.12434 -5.60757 1.000 21.81330 873 GLY A CA 1
ATOM 2962 C C . GLY A 1 185 ? -2.29295 -33.17834 -6.61285 1.000 19.03781 873 GLY A C 1
ATOM 2963 O O . GLY A 1 185 ? -2.96778 -33.34070 -7.63721 1.000 21.76279 873 GLY A O 1
ATOM 2967 N N . SER A 1 186 ? -1.21538 -33.89824 -6.34833 1.000 19.91846 874 SER A N 1
ATOM 2968 C CA . SER A 1 186 ? -0.69664 -34.91328 -7.24591 1.000 20.53311 874 SER A CA 1
ATOM 2969 C C . SER A 1 186 ? -1.29414 -36.27342 -6.91610 1.000 19.23228 874 SER A C 1
ATOM 2970 O O . SER A 1 186 ? -1.65869 -36.55682 -5.77132 1.000 22.29223 874 SER A O 1
ATOM 2978 N N . ALA A 1 187 ? -1.41879 -37.10710 -7.93864 1.000 19.19811 875 ALA A N 1
ATOM 2979 C CA . ALA A 1 187 ? -1.61342 -38.52551 -7.68878 1.000 19.38132 875 ALA A CA 1
ATOM 2980 C C . ALA A 1 187 ? -0.29425 -39.10877 -7.20106 1.000 21.46293 875 ALA A C 1
ATOM 2981 O O . ALA A 1 187 ? 0.78554 -38.61588 -7.53014 1.000 24.29717 875 ALA A O 1
ATOM 2988 N N . LEU A 1 188 ? -0.37848 -40.16317 -6.40120 1.000 23.16040 876 LEU A N 1
ATOM 2989 C CA . LEU A 1 188 ? 0.79497 -40.89614 -5.95140 1.000 25.51926 876 LEU A CA 1
ATOM 2990 C C . LEU A 1 188 ? 0.80975 -42.21160 -6.71051 1.000 26.44270 876 LEU A C 1
ATOM 2991 O O . LEU A 1 188 ? -0.11319 -43.01870 -6.56836 1.000 29.16981 876 LEU A O 1
ATOM 3007 N N . LEU A 1 189 ? 1.83838 -42.41474 -7.52566 1.000 24.49627 877 LEU A N 1
ATOM 3008 C CA . LEU A 1 189 ? 1.89716 -43.54067 -8.45153 1.000 26.32718 877 LEU A CA 1
ATOM 3009 C C . LEU A 1 189 ? 2.85097 -44.59577 -7.90040 1.000 32.00562 877 LEU A C 1
ATOM 3010 O O . LEU A 1 189 ? 4.06930 -44.37966 -7.85320 1.000 31.11895 877 LEU A O 1
ATOM 3026 N N . GLU A 1 190 ? 2.30226 -45.75348 -7.54195 1.000 33.66585 878 GLU A N 1
ATOM 3027 C CA . GLU A 1 190 ? 3.08113 -46.83184 -6.95311 1.000 37.80641 878 GLU A CA 1
ATOM 3028 C C . GLU A 1 190 ? 3.69643 -47.69527 -8.04591 1.000 32.53496 878 GLU A C 1
ATOM 3029 O O . GLU A 1 190 ? 3.09732 -47.90393 -9.10415 1.000 32.37033 878 GLU A O 1
ATOM 3041 N N . GLU A 1 191 ? 4.91086 -48.17981 -7.78626 1.000 30.77756 879 GLU A N 1
ATOM 3042 C CA . GLU A 1 191 ? 5.58533 -49.13202 -8.66755 1.000 35.78880 879 GLU A CA 1
ATOM 3043 C C . GLU A 1 191 ? 5.79838 -48.58353 -10.07847 1.000 36.71650 879 GLU A C 1
ATOM 3044 O O . GLU A 1 191 ? 5.66621 -49.30387 -11.06936 1.000 35.98417 879 GLU A O 1
ATOM 3056 N N . VAL A 1 192 ? 6.16115 -47.30218 -10.17432 1.000 29.51959 880 VAL A N 1
ATOM 3057 C CA . VAL A 1 192 ? 6.59072 -46.71671 -11.43720 1.000 24.44716 880 VAL A CA 1
ATOM 3058 C C . VAL A 1 192 ? 8.11286 -46.63195 -11.44001 1.000 26.55236 880 VAL A C 1
ATOM 3059 O O . VAL A 1 192 ? 8.77914 -47.19069 -12.31690 1.000 28.99308 880 VAL A O 1
ATOM 3072 N N . ASP A 1 193 ? 8.67278 -45.89916 -10.47406 1.000 23.86921 881 ASP A N 1
ATOM 3073 C CA . ASP A 1 193 ? 10.11275 -45.92560 -10.27276 1.000 23.27713 881 ASP A CA 1
ATOM 3074 C C . ASP A 1 193 ? 10.48471 -47.29308 -9.71449 1.000 23.41334 881 ASP A C 1
ATOM 3075 O O . ASP A 1 193 ? 9.89639 -47.73203 -8.71847 1.000 23.58617 881 ASP A O 1
ATOM 3084 N N . PRO A 1 194 ? 11.41218 -48.01432 -10.34987 1.000 23.13871 882 PRO A N 1
ATOM 3085 C CA . PRO A 1 194 ? 11.77195 -49.35659 -9.85555 1.000 24.56804 882 PRO A CA 1
ATOM 3086 C C . PRO A 1 194 ? 12.39712 -49.34924 -8.47275 1.000 23.38867 882 PRO A C 1
ATOM 3087 O O . PRO A 1 194 ? 12.50335 -50.41156 -7.85054 1.000 24.69270 882 PRO A O 1
ATOM 3098 N N . ASN A 1 195 ? 12.81154 -48.19002 -7.97670 1.000 23.37507 883 ASN A N 1
ATOM 3099 C CA . ASN A 1 195 ? 13.30713 -48.04810 -6.61627 1.000 21.90081 883 ASN A CA 1
ATOM 3100 C C . ASN A 1 195 ? 12.11171 -47.87788 -5.69192 1.000 22.65727 883 ASN A C 1
ATOM 3101 O O . ASN A 1 195 ? 11.43279 -46.83960 -5.74907 1.000 21.50315 883 ASN A O 1
ATOM 3112 N N . PRO A 1 196 ? 11.81248 -48.86125 -4.83754 1.000 21.74098 884 PRO A N 1
ATOM 3113 C CA . PRO A 1 196 ? 10.63640 -48.73267 -3.95954 1.000 21.22808 884 PRO A CA 1
ATOM 3114 C C . PRO A 1 196 ? 10.73659 -47.60291 -2.94573 1.000 20.43022 884 PRO A C 1
ATOM 3115 O O . PRO A 1 196 ? 9.71746 -47.24910 -2.33404 1.000 24.47745 884 PRO A O 1
ATOM 3126 N N . ALA A 1 197 ? 11.92219 -47.03318 -2.73334 1.000 20.88242 885 ALA A N 1
ATOM 3127 C CA . ALA A 1 197 ? 12.06826 -45.95303 -1.77343 1.000 22.26117 885 ALA A CA 1
ATOM 3128 C C . ALA A 1 197 ? 11.71420 -44.59231 -2.36194 1.000 22.37398 885 ALA A C 1
ATOM 3129 O O . ALA A 1 197 ? 11.55280 -43.63066 -1.60417 1.000 22.83115 885 ALA A O 1
ATOM 3136 N N . ASN A 1 198 ? 11.58342 -44.49466 -3.67924 1.000 20.37734 886 ASN A N 1
ATOM 3137 C CA . ASN A 1 198 ? 11.28909 -43.22711 -4.33678 1.000 19.12429 886 ASN A CA 1
ATOM 3138 C C . ASN A 1 198 ? 9.78313 -43.03381 -4.48353 1.000 20.03578 886 ASN A C 1
ATOM 3139 O O . ASN A 1 198 ? 8.98955 -43.97526 -4.37664 1.000 23.33717 886 ASN A O 1
ATOM 3150 N N . PHE A 1 199 ? 9.39355 -41.77838 -4.71954 1.000 19.57448 887 PHE A N 1
ATOM 3151 C CA . PHE A 1 199 ? 7.99744 -41.39160 -4.85454 1.000 20.16874 887 PHE A CA 1
ATOM 3152 C C . PHE A 1 199 ? 7.79131 -40.74937 -6.22214 1.000 20.12331 887 PHE A C 1
ATOM 3153 O O . PHE A 1 199 ? 8.60383 -39.92390 -6.65897 1.000 21.00552 887 PHE A O 1
ATOM 3170 N N . VAL A 1 200 ? 6.71000 -41.14013 -6.90192 1.000 19.39812 888 VAL A N 1
ATOM 3171 C CA . VAL A 1 200 ? 6.37353 -40.60212 -8.21571 1.000 21.27716 888 VAL A CA 1
ATOM 3172 C C . VAL A 1 200 ? 4.95861 -40.04664 -8.16878 1.000 20.28833 888 VAL A C 1
ATOM 3173 O O . VAL A 1 200 ? 4.06361 -40.64309 -7.56452 1.000 20.89906 888 VAL A O 1
ATOM 3186 N N . GLY A 1 201 ? 4.75780 -38.89864 -8.81713 1.000 18.96169 889 GLY A N 1
ATOM 3187 C CA . GLY A 1 201 ? 3.45216 -38.28011 -8.87104 1.000 16.95527 889 GLY A CA 1
ATOM 3188 C C . GLY A 1 201 ? 3.15116 -37.76581 -10.26722 1.000 16.90772 889 GLY A C 1
ATOM 3189 O O . GLY A 1 201 ? 4.04141 -37.58812 -11.10067 1.000 19.34270 889 GLY A O 1
ATOM 3193 N N . ALA A 1 202 ? 1.86564 -37.54035 -10.51099 1.000 19.90737 890 ALA A N 1
ATOM 3194 C CA . ALA A 1 202 ? 1.42931 -36.94867 -11.76302 1.000 17.37096 890 ALA A CA 1
ATOM 3195 C C . ALA A 1 202 ? 0.13165 -36.19090 -11.53949 1.000 18.66610 890 ALA A C 1
ATOM 3196 O O . ALA A 1 202 ? -0.71680 -36.59594 -10.74813 1.000 17.93007 890 ALA A O 1
ATOM 3203 N N . GLY A 1 203 ? -0.03732 -35.11454 -12.29500 1.000 17.30209 891 GLY A N 1
ATOM 3204 C CA . GLY A 1 203 ? -1.28453 -34.36791 -12.25912 1.000 15.40464 891 GLY A CA 1
ATOM 3205 C C . GLY A 1 203 ? -1.33084 -33.41018 -13.42807 1.000 16.73790 891 GLY A C 1
ATOM 3206 O O . GLY A 1 203 ? -0.41841 -33.36169 -14.25100 1.000 19.94032 891 GLY A O 1
ATOM 3210 N N . ILE A 1 204 ? -2.41602 -32.64435 -13.48615 1.000 16.53874 892 ILE A N 1
ATOM 3211 C CA . ILE A 1 204 ? -2.62368 -31.62711 -14.50500 1.000 16.06413 892 ILE A CA 1
ATOM 3212 C C . ILE A 1 204 ? -2.93498 -30.31667 -13.80456 1.000 15.70229 892 ILE A C 1
ATOM 3213 O O . ILE A 1 204 ? -3.81651 -30.26006 -12.94181 1.000 17.32034 892 ILE A O 1
ATOM 3229 N N . ILE A 1 205 ? -2.21052 -29.26565 -14.17747 1.000 16.11839 893 ILE A N 1
ATOM 3230 C CA . ILE A 1 205 ? -2.50322 -27.90986 -13.73687 1.000 15.81385 893 ILE A CA 1
ATOM 3231 C C . ILE A 1 205 ? -3.52301 -27.31911 -14.69620 1.000 17.61445 893 ILE A C 1
ATOM 3232 O O . ILE A 1 205 ? -3.31653 -27.33863 -15.91432 1.000 18.29699 893 ILE A O 1
ATOM 3248 N N . HIS A 1 206 ? -4.61021 -26.77657 -14.15312 1.000 16.76722 894 HIS A N 1
ATOM 3249 C CA . HIS A 1 206 ? -5.69101 -26.21985 -14.95012 1.000 17.40024 894 HIS A CA 1
ATOM 3250 C C . HIS A 1 206 ? -5.66446 -24.70437 -14.90114 1.000 17.37099 894 HIS A C 1
ATOM 3251 O O . HIS A 1 206 ? -5.83457 -24.12073 -13.82680 1.000 18.19762 894 HIS A O 1
ATOM 3265 N N . THR A 1 207 ? -5.50232 -24.07309 -16.06227 1.000 18.77096 895 THR A N 1
ATOM 3266 C CA . THR A 1 207 ? -5.68848 -22.62867 -16.17612 1.000 16.73934 895 THR A CA 1
ATOM 3267 C C . THR A 1 207 ? -6.96062 -22.36330 -16.97687 1.000 18.49749 895 THR A C 1
ATOM 3268 O O . THR A 1 207 ? -7.66772 -23.28665 -17.38777 1.000 20.65547 895 THR A O 1
ATOM 3279 N N . LYS A 1 208 ? -7.26891 -21.08587 -17.19342 1.000 17.70378 896 LYS A N 1
ATOM 3280 C CA . LYS A 1 208 ? -8.49281 -20.77551 -17.92793 1.000 19.77540 896 LYS A CA 1
ATOM 3281 C C . LYS A 1 208 ? -8.46225 -21.36145 -19.33623 1.000 20.72288 896 LYS A C 1
ATOM 3282 O O . LYS A 1 208 ? -9.50865 -21.75040 -19.87833 1.000 21.72246 896 LYS A O 1
ATOM 3301 N N . THR A 1 209 ? -7.27830 -21.42992 -19.94700 1.000 21.60786 897 THR A N 1
ATOM 3302 C CA . THR A 1 209 ? -7.14748 -21.87694 -21.32577 1.000 20.40530 897 THR A CA 1
ATOM 3303 C C . THR A 1 209 ? -6.48250 -23.23224 -21.48417 1.000 22.17618 897 THR A C 1
ATOM 3304 O O . THR A 1 209 ? -6.73520 -23.92043 -22.48664 1.000 21.33453 897 THR A O 1
ATOM 3315 N N . THR A 1 210 ? -5.61463 -23.63103 -20.54681 1.000 20.71801 898 THR A N 1
ATOM 3316 C CA . THR A 1 210 ? -4.64319 -24.67665 -20.82913 1.000 17.93879 898 THR A CA 1
ATOM 3317 C C . THR A 1 210 ? -4.56708 -25.68259 -19.69970 1.000 20.53045 898 THR A C 1
ATOM 3318 O O . THR A 1 210 ? -4.59775 -25.31704 -18.51818 1.000 20.80218 898 THR A O 1
ATOM 3329 N N . GLN A 1 211 ? -4.46258 -26.94633 -20.08644 1.000 18.28127 899 GLN A N 1
ATOM 3330 C CA . GLN A 1 211 ? -4.13514 -28.04371 -19.18588 1.000 18.03886 899 GLN A CA 1
ATOM 3331 C C . GLN A 1 211 ? -2.64832 -28.32712 -19.33786 1.000 21.55101 899 GLN A C 1
ATOM 3332 O O . GLN A 1 211 ? -2.17010 -28.59540 -20.44363 1.000 22.67728 899 GLN A O 1
ATOM 3346 N N . ILE A 1 212 ? -1.91339 -28.25286 -18.24154 1.000 18.84367 900 ILE A N 1
ATOM 3347 C CA . ILE A 1 212 ? -0.46815 -28.44836 -18.25406 1.000 17.84412 900 ILE A CA 1
ATOM 3348 C C . ILE A 1 212 ? -0.18680 -29.75151 -17.52101 1.000 16.96727 900 ILE A C 1
ATOM 3349 O O . ILE A 1 212 ? -0.42697 -29.86037 -16.31297 1.000 18.07417 900 ILE A O 1
ATOM 3365 N N . GLY A 1 213 ? 0.29906 -30.75568 -18.24411 1.000 18.81976 901 GLY A N 1
ATOM 3366 C CA . GLY A 1 213 ? 0.59527 -32.03479 -17.62422 1.000 17.91578 901 GLY A CA 1
ATOM 3367 C C . GLY A 1 213 ? 1.89390 -31.96958 -16.84320 1.000 19.11489 901 GLY A C 1
ATOM 3368 O O . GLY A 1 213 ? 2.88820 -31.40223 -17.29865 1.000 18.71239 901 GLY A O 1
ATOM 3372 N N . CYS A 1 214 ? 1.87228 -32.55713 -15.64107 1.000 17.57361 902 CYS A N 1
ATOM 3373 C CA . CYS A 1 214 ? 3.00480 -32.46883 -14.73643 1.000 17.99131 902 CYS A CA 1
ATOM 3374 C C . CYS A 1 214 ? 3.35221 -33.82900 -14.15320 1.000 20.75266 902 CYS A C 1
ATOM 3375 O O . CYS A 1 214 ? 2.46491 -34.57071 -13.72841 1.000 21.93914 902 CYS A O 1
ATOM 3383 N N . LEU A 1 215 ? 4.65434 -34.12500 -14.10434 1.000 18.39402 903 LEU A N 1
ATOM 3384 C CA . LEU A 1 215 ? 5.18373 -35.36247 -13.55307 1.000 18.71112 903 LEU A CA 1
ATOM 3385 C C . LEU A 1 215 ? 6.24394 -35.01396 -12.52253 1.000 17.86204 903 LEU A C 1
ATOM 3386 O O . LEU A 1 215 ? 6.97477 -34.03701 -12.68361 1.000 18.44947 903 LEU A O 1
ATOM 3402 N N . LEU A 1 216 ? 6.33459 -35.80793 -11.45996 1.000 18.35027 904 LEU A N 1
ATOM 3403 C CA . LEU A 1 216 ? 7.31169 -35.50379 -10.42465 1.000 18.55967 904 LEU A CA 1
ATOM 3404 C C . LEU A 1 216 ? 7.94390 -36.77655 -9.89320 1.000 17.65226 904 LEU A C 1
ATOM 3405 O O . LEU A 1 216 ? 7.31407 -37.83655 -9.83620 1.000 19.69697 904 LEU A O 1
ATOM 3421 N N . ARG A 1 217 ? 9.20042 -36.64147 -9.48075 1.000 18.17908 905 ARG A N 1
ATOM 3422 C CA . ARG A 1 217 ? 9.96283 -37.72168 -8.86930 1.000 16.94455 905 ARG A CA 1
ATOM 3423 C C . ARG A 1 217 ? 10.63828 -37.15832 -7.63142 1.000 18.24202 905 ARG A C 1
ATOM 3424 O O . ARG A 1 217 ? 11.30364 -36.12216 -7.70429 1.000 19.35183 905 ARG A O 1
ATOM 3445 N N . LEU A 1 218 ? 10.45810 -37.81896 -6.49151 1.000 18.38606 906 LEU A N 1
ATOM 3446 C CA . LEU A 1 218 ? 11.07559 -37.39558 -5.24328 1.000 17.09705 906 LEU A CA 1
ATOM 3447 C C . LEU A 1 218 ? 11.91750 -38.55247 -4.73118 1.000 20.69220 906 LEU A C 1
ATOM 3448 O O . LEU A 1 218 ? 11.38899 -39.64067 -4.49333 1.000 21.60293 906 LEU A O 1
ATOM 3464 N N . GLU A 1 219 ? 13.21906 -38.31721 -4.58867 1.000 18.77250 907 GLU A N 1
ATOM 3465 C CA . GLU A 1 219 ? 14.17159 -39.34953 -4.19580 1.000 19.12621 907 GLU A CA 1
ATOM 3466 C C . GLU A 1 219 ? 14.72847 -39.00641 -2.82642 1.000 21.77748 907 GLU A C 1
ATOM 3467 O O . GLU A 1 219 ? 15.44581 -37.99880 -2.69022 1.000 20.96762 907 GLU A O 1
ATOM 3479 N N . PRO A 1 220 ? 14.44238 -39.79127 -1.79440 1.000 19.22605 908 PRO A N 1
ATOM 3480 C CA . PRO A 1 220 ? 15.09651 -39.55614 -0.50320 1.000 21.48814 908 PRO A CA 1
ATOM 3481 C C . PRO A 1 220 ? 16.46085 -40.22315 -0.47149 1.000 23.72928 908 PRO A C 1
ATOM 3482 O O . PRO A 1 220 ? 16.69742 -41.23836 -1.12241 1.000 22.90017 908 PRO A O 1
ATOM 3493 N N . ASN A 1 221 ? 17.37627 -39.62022 0.28741 1.000 23.06472 909 ASN A N 1
ATOM 3494 C CA . ASN A 1 221 ? 18.57979 -40.31514 0.73913 1.000 21.87105 909 ASN A CA 1
ATOM 3495 C C . ASN A 1 221 ? 18.48980 -40.31727 2.25969 1.000 23.63327 909 ASN A C 1
ATOM 3496 O O . ASN A 1 221 ? 18.78713 -39.30605 2.90206 1.000 25.05351 909 ASN A O 1
ATOM 3507 N N . LEU A 1 222 ? 18.04947 -41.43755 2.83937 1.000 23.19714 910 LEU A N 1
ATOM 3508 C CA . LEU A 1 222 ? 17.75587 -41.45249 4.26677 1.000 22.93696 910 LEU A CA 1
ATOM 3509 C C . LEU A 1 222 ? 19.00922 -41.17902 5.09161 1.000 27.66167 910 LEU A C 1
ATOM 3510 O O . LEU A 1 222 ? 18.95685 -40.43511 6.07971 1.000 31.77707 910 LEU A O 1
ATOM 3526 N N . GLN A 1 223 ? 20.15114 -41.74579 4.68181 1.000 24.76938 911 GLN A N 1
ATOM 3527 C CA . GLN A 1 223 ? 21.38147 -41.60879 5.46320 1.000 30.01285 911 GLN A CA 1
ATOM 3528 C C . GLN A 1 223 ? 21.84743 -40.16042 5.49843 1.000 29.96369 911 GLN A C 1
ATOM 3529 O O . GLN A 1 223 ? 22.12765 -39.61218 6.57331 1.000 28.49549 911 GLN A O 1
ATOM 3543 N N . ALA A 1 224 ? 21.95124 -39.53075 4.32578 1.000 29.19701 912 ALA A N 1
ATOM 3544 C CA . ALA A 1 224 ? 22.41181 -38.15207 4.21773 1.000 26.68021 912 ALA A CA 1
ATOM 3545 C C . ALA A 1 224 ? 21.34006 -37.13770 4.59576 1.000 28.79360 912 ALA A C 1
ATOM 3546 O O . ALA A 1 224 ? 21.65426 -35.94357 4.69599 1.000 29.45748 912 ALA A O 1
ATOM 3553 N N . GLN A 1 225 ? 20.09787 -37.58008 4.81540 1.000 27.01918 913 GLN A N 1
ATOM 3554 C CA . GLN A 1 225 ? 18.97864 -36.70032 5.15123 1.000 29.46896 913 GLN A CA 1
ATOM 3555 C C . GLN A 1 225 ? 18.77154 -35.62418 4.08335 1.000 26.67933 913 GLN A C 1
ATOM 3556 O O . GLN A 1 225 ? 18.59537 -34.43506 4.38279 1.000 27.22882 913 GLN A O 1
ATOM 3570 N N . MET A 1 226 ? 18.77452 -36.06231 2.82311 1.000 24.46550 914 MET A N 1
ATOM 3571 C CA . MET A 1 226 ? 18.65629 -35.17923 1.67912 1.000 22.34235 914 MET A CA 1
ATOM 3572 C C . MET A 1 226 ? 17.56913 -35.72234 0.75888 1.000 25.75607 914 MET A C 1
ATOM 3573 O O . MET A 1 226 ? 17.21254 -36.90690 0.80108 1.000 24.38385 914 MET A O 1
ATOM 3587 N N . TYR A 1 227 ? 17.05806 -34.83801 -0.09110 1.000 21.37255 915 TYR A N 1
ATOM 3588 C CA . TYR A 1 227 ? 16.12474 -35.21607 -1.13593 1.000 22.17554 915 TYR A CA 1
ATOM 3589 C C . TYR A 1 227 ? 16.57014 -34.64599 -2.47531 1.000 22.15740 915 TYR A C 1
ATOM 3590 O O . TYR A 1 227 ? 17.20970 -33.58999 -2.54658 1.000 22.31266 915 TYR A O 1
ATOM 3608 N N . ARG A 1 228 ? 16.19364 -35.33586 -3.54825 1.000 19.98035 916 ARG A N 1
ATOM 3609 C CA . ARG A 1 228 ? 16.25715 -34.77960 -4.88612 1.000 20.30299 916 ARG A CA 1
ATOM 3610 C C . ARG A 1 228 ? 14.85154 -34.78821 -5.47328 1.000 21.46389 916 ARG A C 1
ATOM 3611 O O . ARG A 1 228 ? 14.19997 -35.83772 -5.52071 1.000 20.66179 916 ARG A O 1
ATOM 3632 N N . LEU A 1 229 ? 14.38409 -33.61595 -5.90288 1.000 20.42880 917 LEU A N 1
ATOM 3633 C CA . LEU A 1 229 ? 13.06580 -33.46207 -6.50810 1.000 19.02288 917 LEU A CA 1
ATOM 3634 C C . LEU A 1 229 ? 13.23963 -33.09541 -7.97105 1.000 19.72774 917 LEU A C 1
ATOM 3635 O O . LEU A 1 229 ? 14.01647 -32.18880 -8.29271 1.000 20.62750 917 LEU A O 1
ATOM 3651 N N . THR A 1 230 ? 12.53723 -33.81615 -8.85244 1.000 18.26012 918 THR A N 1
ATOM 3652 C CA . THR A 1 230 ? 12.54707 -33.54201 -10.28457 1.000 20.10535 918 THR A CA 1
ATOM 3653 C C . THR A 1 230 ? 11.11418 -33.29483 -10.74435 1.000 19.39365 918 THR A C 1
ATOM 3654 O O . THR A 1 230 ? 10.23185 -34.13306 -10.51932 1.000 19.62527 918 THR A O 1
ATOM 3665 N N . LEU A 1 231 ? 10.88805 -32.14983 -11.38332 1.000 18.95270 919 LEU A N 1
ATOM 3666 C CA . LEU A 1 231 ? 9.63011 -31.84695 -12.05718 1.000 19.15719 919 LEU A CA 1
ATOM 3667 C C . LEU A 1 231 ? 9.86098 -31.89111 -13.56236 1.000 21.07382 919 LEU A C 1
ATOM 3668 O O . LEU A 1 231 ? 10.83257 -31.31014 -14.06223 1.000 19.28884 919 LEU A O 1
ATOM 3684 N N . ARG A 1 232 ? 8.97281 -32.56860 -14.27931 1.000 17.95771 920 ARG A N 1
ATOM 3685 C CA . ARG A 1 232 ? 8.90734 -32.46501 -15.73187 1.000 17.68603 920 ARG A CA 1
ATOM 3686 C C . ARG A 1 232 ? 7.46776 -32.12396 -16.06527 1.000 16.66245 920 ARG A C 1
ATOM 3687 O O . ARG A 1 232 ? 6.55351 -32.86634 -15.70301 1.000 19.51276 920 ARG A O 1
ATOM 3708 N N . THR A 1 233 ? 7.25866 -30.98216 -16.70938 1.000 16.97906 921 THR A N 1
ATOM 3709 C CA . THR A 1 233 ? 5.90882 -30.57391 -17.07017 1.000 16.89186 921 THR A CA 1
ATOM 3710 C C . THR A 1 233 ? 5.93708 -29.97371 -18.46413 1.000 17.68802 921 THR A C 1
ATOM 3711 O O . THR A 1 233 ? 6.99800 -29.64549 -19.00473 1.000 19.00203 921 THR A O 1
ATOM 3722 N N . SER A 1 234 ? 4.75077 -29.77312 -19.02414 1.000 20.35759 922 SER A N 1
ATOM 3723 C CA . SER A 1 234 ? 4.67064 -29.22036 -20.36884 1.000 19.07705 922 SER A CA 1
ATOM 3724 C C . SER A 1 234 ? 4.87080 -27.70715 -20.41380 1.000 19.56869 922 SER A C 1
ATOM 3725 O O . SER A 1 234 ? 4.79143 -27.13263 -21.50106 1.000 18.63559 922 SER A O 1
ATOM 3733 N N . LYS A 1 235 ? 5.13796 -27.03209 -19.29084 1.000 18.68939 923 LYS A N 1
ATOM 3734 C CA . LYS A 1 235 ? 5.43411 -25.60375 -19.35418 1.000 17.67536 923 LYS A CA 1
ATOM 3735 C C . LYS A 1 235 ? 6.57220 -25.24427 -18.40950 1.000 18.47150 923 LYS A C 1
ATOM 3736 O O . LYS A 1 235 ? 6.50764 -25.54564 -17.21325 1.000 19.06280 923 LYS A O 1
ATOM 3755 N N . ASP A 1 236 ? 7.58610 -24.54882 -18.94515 1.000 20.68418 924 ASP A N 1
ATOM 3756 C CA . ASP A 1 236 ? 8.81232 -24.30125 -18.18132 1.000 20.02949 924 ASP A CA 1
ATOM 3757 C C . ASP A 1 236 ? 8.52955 -23.58684 -16.86205 1.000 21.00236 924 ASP A C 1
ATOM 3758 O O . ASP A 1 236 ? 9.05028 -23.99030 -15.81280 1.000 20.45410 924 ASP A O 1
ATOM 3767 N N . THR A 1 237 ? 7.68023 -22.55447 -16.87967 1.000 20.07790 925 THR A N 1
ATOM 3768 C CA . THR A 1 237 ? 7.44102 -21.79962 -15.65124 1.000 18.99077 925 THR A CA 1
ATOM 3769 C C . THR A 1 237 ? 6.64079 -22.60756 -14.63263 1.000 19.00335 925 THR A C 1
ATOM 3770 O O . THR A 1 237 ? 6.71507 -22.33075 -13.42520 1.000 19.72207 925 THR A O 1
ATOM 3781 N N . VAL A 1 238 ? 5.84601 -23.58137 -15.09404 1.000 17.79170 926 VAL A N 1
ATOM 3782 C CA . VAL A 1 238 ? 5.13429 -24.45309 -14.16789 1.000 16.16642 926 VAL A CA 1
ATOM 3783 C C . VAL A 1 238 ? 6.10937 -25.42106 -13.50297 1.000 17.35288 926 VAL A C 1
ATOM 3784 O O . VAL A 1 238 ? 6.04357 -25.66143 -12.29299 1.000 17.46430 926 VAL A O 1
ATOM 3797 N N . SER A 1 239 ? 7.03663 -25.98574 -14.27569 1.000 17.04873 927 SER A N 1
ATOM 3798 C CA . SER A 1 239 ? 8.06439 -26.82763 -13.66946 1.000 16.23345 927 SER A CA 1
ATOM 3799 C C . SER A 1 239 ? 8.80859 -26.05663 -12.59189 1.000 19.14041 927 SER A C 1
ATOM 3800 O O . SER A 1 239 ? 9.05577 -26.57126 -11.49781 1.000 19.53970 927 SER A O 1
ATOM 3808 N N . GLN A 1 240 ? 9.14661 -24.80347 -12.88010 1.000 17.20591 928 GLN A N 1
ATOM 3809 C CA . GLN A 1 240 ? 9.90324 -24.00770 -11.92453 1.000 19.94127 928 GLN A CA 1
ATOM 3810 C C . GLN A 1 240 ? 9.10250 -23.75209 -10.65058 1.000 20.06660 928 GLN A C 1
ATOM 3811 O O . GLN A 1 240 ? 9.60379 -23.95080 -9.53901 1.000 19.95850 928 GLN A O 1
ATOM 3825 N N . ARG A 1 241 ? 7.85821 -23.29149 -10.78363 1.000 17.73479 929 ARG A N 1
ATOM 3826 C CA . ARG A 1 241 ? 7.10918 -22.89905 -9.59382 1.000 17.48289 929 ARG A CA 1
ATOM 3827 C C . ARG A 1 241 ? 6.72172 -24.11895 -8.77048 1.000 18.78302 929 ARG A C 1
ATOM 3828 O O . ARG A 1 241 ? 6.77187 -24.07899 -7.53456 1.000 17.81920 929 ARG A O 1
ATOM 3849 N N . LEU A 1 242 ? 6.34395 -25.22702 -9.42901 1.000 16.95954 930 LEU A N 1
ATOM 3850 C CA . LEU A 1 242 ? 5.99528 -26.40359 -8.64288 1.000 16.25255 930 LEU A CA 1
ATOM 3851 C C . LEU A 1 242 ? 7.21633 -26.96063 -7.92123 1.000 16.45327 930 LEU A C 1
ATOM 3852 O O . LEU A 1 242 ? 7.10754 -27.44527 -6.79288 1.000 18.91304 930 LEU A O 1
ATOM 3868 N N . CYS A 1 243 ? 8.38055 -26.96133 -8.57268 1.000 16.94882 931 CYS A N 1
ATOM 3869 C CA . CYS A 1 243 ? 9.57546 -27.42911 -7.87510 1.000 18.15752 931 CYS A CA 1
ATOM 3870 C C . CYS A 1 243 ? 9.88315 -26.54202 -6.67397 1.000 20.81034 931 CYS A C 1
ATOM 3871 O O . CYS A 1 243 ? 10.20487 -27.03598 -5.58330 1.000 21.10108 931 CYS A O 1
ATOM 3879 N N . GLU A 1 244 ? 9.76085 -25.22718 -6.85568 1.000 18.36592 932 GLU A N 1
ATOM 3880 C CA . GLU A 1 244 ? 9.99180 -24.28317 -5.76661 1.000 18.99122 932 GLU A CA 1
ATOM 3881 C C . GLU A 1 244 ? 9.07093 -24.57701 -4.59167 1.000 21.03657 932 GLU A C 1
ATOM 3882 O O . GLU A 1 244 ? 9.51183 -24.62409 -3.43611 1.000 22.64386 932 GLU A O 1
ATOM 3894 N N . LEU A 1 245 ? 7.78490 -24.77816 -4.86555 1.000 18.68087 933 LEU A N 1
ATOM 3895 C CA . LEU A 1 245 ? 6.81986 -25.00988 -3.79988 1.000 18.02207 933 LEU A CA 1
ATOM 3896 C C . LEU A 1 245 ? 7.07792 -26.33744 -3.10322 1.000 19.89928 933 LEU A C 1
ATOM 3897 O O . LEU A 1 245 ? 7.15024 -26.39263 -1.87185 1.000 20.01288 933 LEU A O 1
ATOM 3913 N N . LEU A 1 246 ? 7.20554 -27.42536 -3.87623 1.000 17.92490 934 LEU A N 1
ATOM 3914 C CA . LEU A 1 246 ? 7.31976 -28.76180 -3.28205 1.000 17.38985 934 LEU A CA 1
ATOM 3915 C C . LEU A 1 246 ? 8.63767 -28.94473 -2.53507 1.000 20.96439 934 LEU A C 1
ATOM 3916 O O . LEU A 1 246 ? 8.70030 -29.70621 -1.55761 1.000 21.81721 934 LEU A O 1
ATOM 3932 N N . SER A 1 247 ? 9.68534 -28.24550 -2.96285 1.000 21.32640 935 SER A N 1
ATOM 3933 C CA . SER A 1 247 ? 10.98253 -28.35904 -2.31329 1.000 21.15408 935 SER A CA 1
ATOM 3934 C C . SER A 1 247 ? 10.94927 -27.89901 -0.86938 1.000 26.20354 935 SER A C 1
ATOM 3935 O O . SER A 1 247 ? 11.84860 -28.25530 -0.10176 1.000 33.34850 935 SER A O 1
ATOM 3943 N N . GLU A 1 248 ? 9.94850 -27.12047 -0.48034 1.000 23.24983 936 GLU A N 1
ATOM 3944 C CA . GLU A 1 248 ? 9.87783 -26.60169 0.88078 1.000 23.79589 936 GLU A CA 1
ATOM 3945 C C . GLU A 1 248 ? 9.07132 -27.49065 1.82182 1.000 24.60326 936 GLU A C 1
ATOM 3946 O O . GLU A 1 248 ? 8.90780 -27.13806 2.99929 1.000 25.08963 936 GLU A O 1
ATOM 3958 N N . GLN A 1 249 ? 8.58727 -28.64064 1.35629 1.000 21.21918 937 GLN A N 1
ATOM 3959 C CA . GLN A 1 249 ? 7.58245 -29.40521 2.07588 1.000 19.54886 937 GLN A CA 1
ATOM 3960 C C . GLN A 1 249 ? 8.13549 -30.64181 2.76897 1.000 23.62807 937 GLN A C 1
ATOM 3961 O O . GLN A 1 249 ? 7.37686 -31.33989 3.44828 1.000 27.45120 937 GLN A O 1
ATOM 3975 N N . PHE A 1 250 ? 9.42677 -30.92091 2.63393 1.000 23.15877 938 PHE A N 1
ATOM 3976 C CA . PHE A 1 250 ? 9.96236 -32.15916 3.18688 1.000 25.54332 938 PHE A CA 1
ATOM 3977 C C . PHE A 1 250 ? 11.23365 -31.93677 3.98638 1.000 26.60965 938 PHE A C 1
ATOM 3978 O O . PHE A 1 250 ? 11.56405 -32.76081 4.85433 1.000 27.71915 938 PHE A O 1
ATOM 3996 N N . GLU B 2 3 ? 27.83491 -30.43708 -6.53001 1.000 72.16479 307 GLU B N 1
ATOM 3997 C CA . GLU B 2 3 ? 26.41699 -30.77109 -6.56278 1.000 63.49759 307 GLU B CA 1
ATOM 3998 C C . GLU B 2 3 ? 26.14062 -31.89346 -7.55544 1.000 69.57248 307 GLU B C 1
ATOM 3999 O O . GLU B 2 3 ? 25.36988 -32.81043 -7.26814 1.000 60.41262 307 GLU B O 1
ATOM 4011 N N . GLU B 2 4 ? 26.75503 -31.80725 -8.73780 1.000 69.97311 308 GLU B N 1
ATOM 4012 C CA . GLU B 2 4 ? 26.63655 -32.89805 -9.69855 1.000 65.74433 308 GLU B CA 1
ATOM 4013 C C . GLU B 2 4 ? 27.14363 -34.19894 -9.09303 1.000 55.90989 308 GLU B C 1
ATOM 4014 O O . GLU B 2 4 ? 26.55122 -35.26475 -9.30003 1.000 50.46572 308 GLU B O 1
ATOM 4026 N N . GLN B 2 5 ? 28.24882 -34.13093 -8.34768 1.000 66.89777 309 GLN B N 1
ATOM 4027 C CA . GLN B 2 5 ? 28.81243 -35.32865 -7.73834 1.000 60.00630 309 GLN B CA 1
ATOM 4028 C C . GLN B 2 5 ? 28.00335 -35.76480 -6.52770 1.000 40.22701 309 GLN B C 1
ATOM 4029 O O . GLN B 2 5 ? 27.84979 -36.96686 -6.28204 1.000 47.59038 309 GLN B O 1
ATOM 4043 N N . VAL B 2 6 ? 27.49777 -34.80609 -5.74835 1.000 48.47937 310 VAL B N 1
ATOM 4044 C CA . VAL B 2 6 ? 26.58129 -35.15359 -4.66607 1.000 45.03839 310 VAL B CA 1
ATOM 4045 C C . VAL B 2 6 ? 25.38582 -35.89990 -5.23701 1.000 40.45678 310 VAL B C 1
ATOM 4046 O O . VAL B 2 6 ? 24.97407 -36.95333 -4.73407 1.000 37.69940 310 VAL B O 1
ATOM 4059 N N . SER B 2 7 ? 24.78367 -35.33144 -6.28253 1.000 40.41994 311 SER B N 1
ATOM 4060 C CA . SER B 2 7 ? 23.73111 -36.03541 -6.99134 1.000 43.97868 311 SER B CA 1
ATOM 4061 C C . SER B 2 7 ? 24.24272 -37.36485 -7.50636 1.000 44.00995 311 SER B C 1
ATOM 4062 O O . SER B 2 7 ? 23.54305 -38.37868 -7.41975 1.000 43.82408 311 SER B O 1
ATOM 4070 N N . LYS B 2 8 ? 25.47065 -37.40708 -8.03620 1.000 43.10386 312 LYS B N 1
ATOM 4071 C CA . LYS B 2 8 ? 26.00353 -38.72774 -8.36526 1.000 41.27680 312 LYS B CA 1
ATOM 4072 C C . LYS B 2 8 ? 25.85490 -39.62703 -7.11781 1.000 51.33532 312 LYS B C 1
ATOM 4073 O O . LYS B 2 8 ? 25.00146 -40.54258 -7.10747 1.000 54.79637 312 LYS B O 1
ATOM 4092 N N . ASN B 2 9 ? 26.48368 -39.21290 -5.97766 1.000 38.09717 313 ASN B N 1
ATOM 4093 C CA . ASN B 2 9 ? 26.64847 -40.17943 -4.90698 1.000 37.88758 313 ASN B CA 1
ATOM 4094 C C . ASN B 2 9 ? 25.36888 -40.49985 -4.13882 1.000 31.09840 313 ASN B C 1
ATOM 4095 O O . ASN B 2 9 ? 25.28950 -41.56927 -3.51446 1.000 30.72463 313 ASN B O 1
ATOM 4106 N N . LEU B 2 10 ? 24.37813 -39.61588 -4.11581 1.000 29.82263 314 LEU B N 1
ATOM 4107 C CA . LEU B 2 10 ? 23.23412 -39.78321 -3.22781 1.000 30.48443 314 LEU B CA 1
ATOM 4108 C C . LEU B 2 10 ? 21.95575 -40.22359 -3.92672 1.000 24.01956 314 LEU B C 1
ATOM 4109 O O . LEU B 2 10 ? 21.02944 -40.66735 -3.23791 1.000 33.74571 314 LEU B O 1
ATOM 4125 N N . PHE B 2 11 ? 21.87581 -40.12173 -5.25237 1.000 29.77867 315 PHE B N 1
ATOM 4126 C CA . PHE B 2 11 ? 20.61879 -40.31597 -5.96421 1.000 28.00589 315 PHE B CA 1
ATOM 4127 C C . PHE B 2 11 ? 20.88741 -41.07374 -7.26113 1.000 35.77198 315 PHE B C 1
ATOM 4128 O O . PHE B 2 11 ? 21.96510 -41.63471 -7.46670 1.000 40.41437 315 PHE B O 1
ATOM 4145 N N . GLY B 2 12 ? 19.89922 -41.06571 -8.15692 1.000 46.59572 316 GLY B N 1
ATOM 4146 C CA . GLY B 2 12 ? 19.99948 -41.75805 -9.42179 1.000 38.32063 316 GLY B CA 1
ATOM 4147 C C . GLY B 2 12 ? 19.57833 -43.20562 -9.28575 1.000 38.11048 316 GLY B C 1
ATOM 4148 O O . GLY B 2 12 ? 19.19971 -43.65738 -8.20205 1.000 33.12447 316 GLY B O 1
ATOM 4152 N N . PRO B 2 13 ? 19.61471 -43.96675 -10.39061 1.000 35.26520 317 PRO B N 1
ATOM 4153 C CA . PRO B 2 13 ? 19.93825 -43.49686 -11.74520 1.000 37.38351 317 PRO B CA 1
ATOM 4154 C C . PRO B 2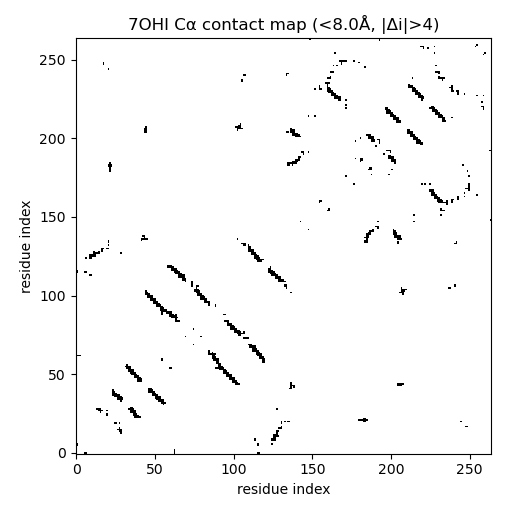 13 ? 18.75468 -42.77622 -12.39848 1.000 38.95605 317 PRO B C 1
ATOM 4155 O O . PRO B 2 13 ? 17.71462 -42.61004 -11.76519 1.000 32.99451 317 PRO B O 1
ATOM 4166 N N . PRO B 2 14 ? 18.90610 -42.35156 -13.65235 1.000 35.24153 318 PRO B N 1
ATOM 4167 C CA . PRO B 2 14 ? 17.77800 -41.70667 -14.33724 1.000 38.43611 318 PRO B CA 1
ATOM 4168 C C . PRO B 2 14 ? 16.56036 -42.61897 -14.36846 1.000 40.92169 318 PRO B C 1
ATOM 4169 O O . PRO B 2 14 ? 16.67332 -43.84336 -14.46159 1.000 37.54652 318 PRO B O 1
ATOM 4180 N N . LEU B 2 15 ? 15.37991 -42.00643 -14.26657 1.000 38.31719 319 LEU B N 1
ATOM 4181 C CA . LEU B 2 15 ? 14.12560 -42.75187 -14.31038 1.000 47.07541 319 LEU B CA 1
ATOM 4182 C C . LEU B 2 15 ? 14.06577 -43.55567 -15.60391 1.000 51.00922 319 LEU B C 1
ATOM 4183 O O . LEU B 2 15 ? 13.89177 -42.98907 -16.68820 1.000 53.88996 319 LEU B O 1
ATOM 4199 N N . GLU B 2 16 ? 14.21133 -44.87529 -15.48909 1.000 67.97445 320 GLU B N 1
ATOM 4200 C CA . GLU B 2 16 ? 14.37154 -45.77037 -16.63554 1.000 67.85548 320 GLU B CA 1
ATOM 4201 C C . GLU B 2 16 ? 15.18100 -45.12809 -17.75915 1.000 65.96814 320 GLU B C 1
ATOM 4202 O O . GLU B 2 16 ? 16.41220 -45.17404 -17.75378 1.000 69.20511 320 GLU B O 1
#

Solvent-accessible surface area: 13462 Å² total; per-residue (Å²): 43,58,124,88,100,89,49,123,77,23,120,68,43,166,40,52,23,52,163,4,2,15,96,48,78,28,59,0,16,84,45,127,9,1,53,0,8,2,106,6,127,40,177,69,20,95,10,130,2,64,0,33,0,10,5,101,22,116,58,80,0,80,47,2,43,25,39,34,57,22,56,109,106,6,109,96,38,2,57,35,115,66,123,140,20,125,54,39,1,74,31,65,34,108,36,99,6,19,0,42,5,46,0,48,33,17,12,75,94,17,0,41,0,0,0,16,6,60,58,69,47,66,154,40,46,12,4,1,90,0,3,1,0,1,3,16,1,14,64,77,27,137,40,58,44,124,57,0,32,127,121,16,158,137,22,66,95,118,118,20,53,28,80,56,28,24,105,15,117,82,110,42,55,71,122,93,5,54,61,53,0,105,33,2,14,2,3,29,12,108,165,8,8,110,64,135,54,19,15,2,0,0,2,38,0,9,12,127,122,66,119,4,29,1,6,1,10,1,3,22,28,118,175,36,100,35,3,26,0,3,0,40,0,61,75,65,69,0,0,100,22,0,3,85,9,0,4,86,8,6,152,149,105,66,14,144,112,47,24,24,106,112,14,160

Foldseek 3Di:
DAPPDDDPADPADDWCQLVCLLPFWAWTDDDQFWTWTKHKAADAFKIKMKIKIFGQFQFKWAQKDKDKAADPVRCQFKPKDWDDWDRIAHHGGMTMIMIIIGGADADAAFIKIWIWTDTPNDTDIHIYTDNPHQLSNWAADADDLVVVVVVVVVLPPVLQKDKDKFAAPDQPDVVVLQSSCVSSNWDWYQPNPVPNQKTKTWTWGHHPPDTKTKIKIWHADNVRRMIMIMIGIPHNVVNVNVCVSVVVPD/DVVCCVVPHDDPPD

Organism: Mus musculus (NCBI:txid10090)

InterPro domains:
  IPR002553 Clathrin/coatomer adaptor, adaptin-like, N-terminal [PF01602] (30-587)
  IPR003164 Clathrin adaptor, alpha-adaptin, appendage, C-terminal subdomain [PF02296] (824-938)
  IPR008152 Clathrin adaptor, alpha/beta/gamma-adaptin, appendage, Ig-like subdomain [PF02883] (712-816)
  IPR008152 Clathrin adaptor, alpha/beta/gamma-adaptin, appendage, Ig-like subdomain [SM00809] (706-819)
  IPR009028 Coatomer/calthrin adaptor appendage, C-terminal subdomain [SSF55711] (825-938)
  IPR011989 Armadillo-like helical [G3DSA:1.25.10.10] (1-620)
  IPR012295 TBP domain superfamily [G3DSA:3.30.310.10] (826-938)
  IPR013041 Clathrin adaptor, appendage, Ig-like subdomain superfamily [SSF49348] (696-824)
  IPR016024 Armadillo-type fold [SSF48371] (9-587)
  IPR017104 Adaptor protein complex AP-2, alpha subunit [PIRSF037091] (8-938)
  IPR050840 Adaptor Complexes Large Subunit [PTHR22780] (15-917)

GO terms:
  GO:0019901 protein kinase binding (F, IPI)
  GO:0005886 plasma membrane (C, EXP)
  GO:0005515 protein binding (F, IPI)
  GO:0019900 kinase binding (F, IPI)
  GO:0030117 membrane coat (C, IDA)
  GO:0030141 secretory granule (C, TAS)
  GO:0016192 vesicle-mediated transport (P, TAS)
  GO:0006886 intracellular protein transport (P, TAS)
  GO:0031410 cytoplasmic vesicle (C, IDA)
  GO:0097718 disordered domain specific binding (F, IPI)
  GO:0019904 protein domain specific binding (F, IPI)
  GO:0030122 AP-2 adaptor complex (C, IDA)
  GO:0072583 clathrin-dependent endocytosis (P, IDA)
  GO:0048488 synaptic vesicle endocytosis (P, IDA)
  GO:0048488 synaptic vesicle endocytosis (P, IMP)

Radius of gyration: 20.86 Å; Cα contacts (8 Å, |Δi|>4): 594; chains: 2; bounding box: 47×55×49 Å

Secondary structure (DSSP, 8-state):
--TT--PPPPPBPP--GGGGSS--SEEEEE-SSEEEEEEEEEETTEEEEEEEEEE-SSS-EEEEEEEEE--HHHHHHEEEEE----S-B-TT-EEEEEEEEEE-S------EEEEEEEETTEEEEEEEE----GGGGEEE----HHHHHHHHHHTTSGGGEEEEEEE-SS---HHHHHHHHHHHT-EE-TTSSSSTTSEEEEEEEE-SS-EEEEEEEEEEETTTTEEEEEEEESSHHHHHHHHHHHTT--/-HHHHHHHS-----

Sequence (264 aa):
GSPGILAPLAPGSEDNFARFVCKNNGVLFENQLLQIGLKSEFRQNLGRMFIFYGNKTSTQFLNFTPTLICADDLQTNLNLQTKPVKPTVDGGAQVQQVVNIECISDFTEAPVLNIQFRYGGTFQNVSVKLPITLNKFFQPTEMASQDFFQQRRWKQQLSNPQQEVQNIFKAKHPMDTEITKAKIIGFGSALLEEVDPNPANFVGAGIIHTKTTQIGCLLRLEPNLQAQMYRLTLRTSKDTVSQRLCELLSEQFEEQVSKNLFGPPLE